Protein AF-A0A1V1P1Y5-F1 (afdb_monomer_lite)

Foldseek 3Di:
DQDDLQDKDKDAAAKDKDANRDQAWDFPCLFQVQCLVFWQWKAFQQRFIFHDAPNDTFGLPGIDHHPGMIMTHTNHIDIGHGDDDDDDDDDDDDPPPPDDDPVHDFHFGSVADKAKWFWQFKFDVNHTAAQQKKKFKDQVPHTQKIFGDNGTRHPVCRSNRIIMGGQGTPVGGTFDFQGFMFMWMARPVVRDIDRDIDTDTDRPPVPHDDDRTHD

Radius of gyration: 18.53 Å; chains: 1; bounding box: 52×39×48 Å

pLDDT: mean 88.59, std 14.36, range [38.53, 98.12]

Sequence (215 aa):
MPVNPDRKIYLAKGYQFTAFLPTHPINAQTAFSDILDNIDYAKDSKSNILRKIGPTWVNNIGDLKPGQGYLLKMKVDDILQYPTNSKLKRNTRNDNIEIPTHFGEVNGNPADPAWTIYLAKATIKEQDLAPGDEIAIFDGEKLVGAFKLNETLTDDGKFDNVLKALSTLNEGDGYEPGGRYTFKCWDASKRIEHSNFEIVLNNPYNDAYTGEVFP

Organism: NCBI:txid890399

Secondary structure (DSSP, 8-state):
-PPPTT--EEE-SEEEEEE---SS-EEHHHHTGGGTTTEEEEE-TT--EEEEETTEEEESS-EEPTT-EEEEEESS-EEE----------PPPP----PPPSS----B-TTS-EEEEEEEEEEETTEEP-TT-EEEEEETTEEEEEEE-SS---STTTTT-EEEEESEETTEE-PPTTPBEEEEEEETTTTEEESS-EEEE--TTS-S---SB--

Structure (mmCIF, N/CA/C/O backbone):
data_AF-A0A1V1P1Y5-F1
#
_entry.id   AF-A0A1V1P1Y5-F1
#
loop_
_atom_site.group_PDB
_atom_site.id
_atom_site.type_symbol
_atom_site.label_atom_id
_atom_site.label_alt_id
_atom_site.label_comp_id
_atom_site.label_asym_id
_atom_site.label_entity_id
_atom_site.label_seq_id
_atom_site.pdbx_PDB_ins_code
_atom_site.Cartn_x
_atom_site.Cartn_y
_atom_site.Cartn_z
_atom_site.occupancy
_atom_site.B_iso_or_equiv
_atom_site.auth_seq_id
_atom_site.auth_comp_id
_atom_site.auth_asym_id
_atom_site.auth_atom_id
_atom_site.pdbx_PDB_model_num
ATOM 1 N N . MET A 1 1 ? 34.041 1.213 -11.149 1.00 41.56 1 MET A N 1
ATOM 2 C CA . MET A 1 1 ? 33.558 2.295 -12.036 1.00 41.56 1 MET A CA 1
ATOM 3 C C . MET A 1 1 ? 32.067 2.456 -11.785 1.00 41.56 1 MET A C 1
ATOM 5 O O . MET A 1 1 ? 31.413 1.421 -11.694 1.00 41.56 1 MET A O 1
ATOM 9 N N . PRO A 1 2 ? 31.531 3.676 -11.615 1.00 53.12 2 PRO A N 1
ATOM 10 C CA . PRO A 1 2 ? 30.086 3.853 -11.566 1.00 53.12 2 PRO A CA 1
ATOM 11 C C . PRO A 1 2 ? 29.474 3.361 -12.884 1.00 53.12 2 PRO A C 1
ATOM 13 O O . PRO A 1 2 ? 30.047 3.567 -13.954 1.00 53.12 2 PRO A O 1
ATOM 16 N N . VAL A 1 3 ? 28.345 2.666 -12.799 1.00 56.12 3 VAL A N 1
ATOM 17 C CA . VAL A 1 3 ? 27.561 2.256 -13.970 1.00 56.12 3 VAL A CA 1
ATOM 18 C C . VAL A 1 3 ? 26.968 3.502 -14.630 1.00 56.12 3 VAL A C 1
ATOM 20 O O . VAL A 1 3 ? 26.471 4.386 -13.939 1.00 56.12 3 VAL A O 1
ATOM 23 N N . ASN A 1 4 ? 27.060 3.595 -15.960 1.00 61.16 4 ASN A N 1
ATOM 24 C CA . ASN A 1 4 ? 26.519 4.728 -16.711 1.00 61.16 4 ASN A CA 1
ATOM 25 C C . ASN A 1 4 ? 24.986 4.810 -16.497 1.00 61.16 4 ASN A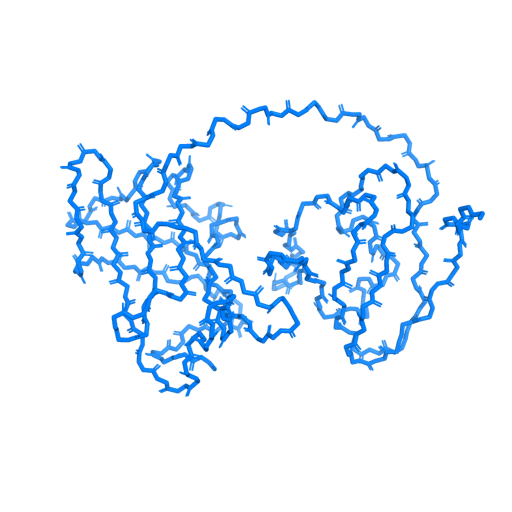 C 1
ATOM 27 O O . ASN A 1 4 ? 24.314 3.818 -16.789 1.00 61.16 4 ASN A O 1
ATOM 31 N N . PRO A 1 5 ? 24.424 5.931 -16.002 1.00 56.53 5 PRO A N 1
ATOM 32 C CA . PRO A 1 5 ? 22.980 6.085 -15.801 1.00 56.53 5 PRO A CA 1
ATOM 33 C C . PRO A 1 5 ? 22.168 6.049 -17.108 1.00 56.53 5 PRO A C 1
ATOM 35 O O . PRO A 1 5 ? 20.985 5.725 -17.060 1.00 56.53 5 PRO A O 1
ATOM 38 N N . ASP A 1 6 ? 22.801 6.268 -18.266 1.00 63.88 6 ASP A N 1
ATOM 39 C CA . ASP A 1 6 ? 22.177 6.167 -19.598 1.00 63.88 6 ASP A CA 1
ATOM 40 C C . ASP A 1 6 ? 22.037 4.710 -20.074 1.00 63.88 6 ASP A C 1
ATOM 42 O O . ASP A 1 6 ? 21.650 4.426 -21.212 1.00 63.88 6 ASP A O 1
ATOM 46 N N . ARG A 1 7 ? 22.420 3.750 -19.227 1.00 78.88 7 ARG A N 1
ATOM 47 C CA . ARG A 1 7 ? 22.358 2.332 -19.548 1.00 78.88 7 ARG A CA 1
ATOM 48 C C . ARG A 1 7 ? 20.903 1.889 -19.641 1.00 78.88 7 ARG A C 1
ATOM 50 O O . ARG A 1 7 ? 20.187 1.866 -18.647 1.00 78.88 7 ARG A O 1
ATOM 57 N N . LYS A 1 8 ? 20.522 1.433 -20.832 1.00 89.06 8 LYS A N 1
ATOM 58 C CA . LYS A 1 8 ? 19.283 0.688 -21.061 1.00 89.06 8 LYS A CA 1
ATOM 59 C C . LYS A 1 8 ? 19.275 -0.590 -20.223 1.00 89.06 8 LYS A C 1
ATOM 61 O O . LYS A 1 8 ? 20.235 -1.368 -20.264 1.00 89.06 8 LYS A O 1
ATOM 66 N N . ILE A 1 9 ? 18.197 -0.799 -19.479 1.00 92.19 9 ILE A N 1
ATOM 67 C CA . ILE A 1 9 ? 17.979 -1.972 -18.635 1.00 92.19 9 ILE A CA 1
ATOM 68 C C . ILE A 1 9 ? 16.862 -2.793 -19.267 1.00 92.19 9 ILE A C 1
ATOM 70 O O . ILE A 1 9 ? 15.740 -2.316 -19.391 1.00 92.19 9 ILE A O 1
ATOM 74 N N . TYR A 1 10 ? 17.168 -4.028 -19.663 1.00 94.88 10 TYR A N 1
ATOM 75 C CA . TYR A 1 10 ? 16.145 -4.962 -20.120 1.00 94.88 10 TYR A CA 1
ATOM 76 C C . TYR A 1 10 ? 15.344 -5.486 -18.926 1.00 94.88 10 TYR A C 1
ATOM 78 O O . TYR A 1 10 ? 15.929 -5.948 -17.938 1.00 94.88 10 TYR A O 1
ATOM 86 N N . LEU A 1 11 ? 14.022 -5.419 -19.033 1.00 96.56 11 LEU A N 1
ATOM 87 C CA . LEU A 1 11 ? 13.080 -5.923 -18.048 1.00 96.56 11 LEU A CA 1
ATOM 88 C C . LEU A 1 11 ? 12.217 -6.994 -18.708 1.00 96.56 11 LEU A C 1
ATOM 90 O O . LEU A 1 11 ? 11.482 -6.711 -19.651 1.00 96.56 11 LEU A O 1
ATOM 94 N N . ALA A 1 12 ? 12.304 -8.225 -18.214 1.00 96.44 12 ALA A N 1
ATOM 95 C CA . ALA A 1 12 ? 11.437 -9.303 -18.675 1.00 96.44 12 ALA A CA 1
ATOM 96 C C . ALA A 1 12 ? 10.054 -9.213 -18.015 1.00 96.44 12 ALA A C 1
ATOM 98 O O . ALA A 1 12 ? 9.921 -8.736 -16.882 1.00 96.44 12 ALA A O 1
ATOM 99 N N . LYS A 1 13 ? 9.026 -9.743 -18.683 1.00 97.62 13 LYS A N 1
ATOM 100 C CA . LYS A 1 13 ? 7.714 -10.002 -18.090 1.00 97.62 13 LYS A CA 1
ATOM 101 C C . LYS A 1 13 ? 7.872 -10.802 -16.798 1.00 97.62 13 LYS A C 1
ATOM 103 O O . LYS A 1 13 ? 8.582 -11.804 -16.749 1.00 97.62 13 LYS A O 1
ATOM 108 N N . GLY A 1 14 ? 7.117 -10.424 -15.771 1.00 96.88 14 GLY A N 1
ATOM 109 C CA . GLY A 1 14 ? 7.201 -11.057 -14.459 1.00 96.88 14 GLY A CA 1
ATOM 110 C C . GLY A 1 14 ? 7.926 -10.185 -13.445 1.00 96.88 14 GLY A C 1
ATOM 111 O O . GLY A 1 14 ? 7.789 -8.968 -13.476 1.00 96.88 14 GLY A O 1
ATOM 112 N N . TYR A 1 15 ? 8.600 -10.822 -12.491 1.00 96.12 15 TYR A N 1
ATOM 113 C CA . TYR A 1 15 ? 9.247 -10.149 -11.369 1.00 96.12 15 TYR A CA 1
ATOM 114 C C . TYR A 1 15 ? 10.740 -9.985 -11.618 1.00 96.12 15 TYR A C 1
ATOM 116 O O . TYR A 1 15 ? 11.422 -10.961 -11.929 1.00 96.12 15 TYR A O 1
ATOM 124 N N . GLN A 1 16 ? 11.254 -8.775 -11.423 1.00 95.38 16 GLN A N 1
ATOM 125 C CA . GLN A 1 16 ? 12.685 -8.505 -11.497 1.00 95.38 16 GLN A CA 1
ATOM 126 C C . GLN A 1 16 ? 13.070 -7.379 -10.538 1.00 95.38 16 GLN A C 1
ATOM 128 O O . GLN A 1 16 ? 12.382 -6.364 -10.449 1.00 95.38 16 GLN A O 1
ATOM 133 N N . PHE A 1 17 ? 14.199 -7.533 -9.846 1.00 94.75 17 PHE A N 1
ATOM 134 C CA . PHE A 1 17 ? 14.823 -6.418 -9.139 1.00 94.75 17 PHE A CA 1
ATOM 135 C C . PHE A 1 17 ? 15.666 -5.584 -10.103 1.00 94.75 17 PHE A C 1
ATOM 137 O O . PHE A 1 17 ? 16.470 -6.123 -10.865 1.00 94.75 17 PHE A O 1
ATOM 144 N N . THR A 1 18 ? 15.523 -4.262 -10.033 1.00 93.88 18 THR A N 1
ATOM 145 C CA . THR A 1 18 ? 16.402 -3.314 -10.726 1.00 93.88 18 THR A CA 1
ATOM 146 C C . THR A 1 18 ? 17.061 -2.365 -9.734 1.00 93.88 18 THR A C 1
ATOM 148 O O . THR A 1 18 ? 16.443 -1.944 -8.754 1.00 93.88 18 THR A O 1
ATOM 151 N N . ALA A 1 19 ? 18.321 -2.016 -9.984 1.00 92.81 19 ALA A N 1
ATOM 152 C CA . ALA A 1 19 ? 19.018 -0.986 -9.225 1.00 92.81 19 ALA A CA 1
ATOM 153 C C . ALA A 1 19 ? 18.667 0.400 -9.778 1.00 92.81 19 ALA A C 1
ATOM 155 O O . ALA A 1 19 ? 18.652 0.598 -10.995 1.00 92.81 19 ALA A O 1
ATOM 156 N N . PHE A 1 20 ? 18.456 1.376 -8.897 1.00 93.69 20 PHE A N 1
ATOM 157 C CA . PHE A 1 20 ? 18.339 2.768 -9.312 1.00 93.69 20 PHE A CA 1
ATOM 158 C C . PHE A 1 20 ? 19.731 3.340 -9.604 1.00 93.69 20 PHE A C 1
ATOM 160 O O . PHE A 1 20 ? 20.552 3.525 -8.703 1.00 93.69 20 PHE A O 1
ATOM 167 N N . LEU A 1 21 ? 20.003 3.557 -10.892 1.00 90.94 21 LEU A N 1
ATOM 168 C CA . LEU A 1 21 ? 21.306 4.000 -11.398 1.00 90.94 21 LEU A CA 1
ATOM 169 C C . LEU A 1 21 ? 21.603 5.500 -11.200 1.00 90.94 21 LEU A C 1
ATOM 171 O O . LEU A 1 21 ? 22.778 5.833 -11.021 1.00 90.94 21 LEU A O 1
ATOM 175 N N . PRO A 1 22 ? 20.615 6.420 -11.249 1.00 89.19 22 PRO A N 1
ATOM 176 C CA . PRO A 1 22 ? 20.881 7.838 -11.044 1.00 89.19 22 PRO A CA 1
ATOM 177 C C . PRO A 1 22 ? 21.484 8.155 -9.669 1.00 89.19 22 PRO A C 1
ATOM 179 O O . PRO A 1 22 ? 21.218 7.505 -8.659 1.00 89.19 22 PRO A O 1
ATOM 182 N N . THR A 1 23 ? 22.299 9.210 -9.628 1.00 88.12 23 THR A N 1
ATOM 183 C CA . THR A 1 23 ? 23.044 9.643 -8.432 1.00 88.12 23 THR A CA 1
ATOM 184 C C . THR A 1 23 ? 22.297 10.652 -7.564 1.00 88.12 23 THR A C 1
ATOM 186 O O . THR A 1 23 ? 22.810 11.071 -6.528 1.00 88.12 23 THR A O 1
ATOM 189 N N . HIS A 1 24 ? 21.081 11.029 -7.957 1.00 86.94 24 HIS A N 1
ATOM 190 C CA . HIS A 1 24 ? 20.205 11.929 -7.211 1.00 86.94 24 HIS A CA 1
ATOM 191 C C . HIS A 1 24 ? 18.796 11.333 -7.139 1.00 86.94 24 HIS A C 1
ATOM 193 O O . HIS A 1 24 ? 18.425 10.604 -8.060 1.00 86.94 24 HIS A O 1
ATOM 199 N N . PRO A 1 25 ? 18.012 11.626 -6.084 1.00 91.62 25 PRO A N 1
ATOM 200 C CA . PRO A 1 25 ? 16.651 11.124 -5.988 1.00 91.62 25 PRO A CA 1
ATOM 201 C C . PRO A 1 25 ? 15.752 11.614 -7.128 1.00 91.62 25 PRO A C 1
ATOM 203 O O . PRO A 1 25 ? 15.858 12.768 -7.546 1.00 91.62 25 PRO A O 1
ATOM 206 N N . ILE A 1 26 ? 14.871 10.741 -7.618 1.00 92.31 26 ILE A N 1
ATOM 207 C CA . ILE A 1 26 ? 13.878 11.058 -8.656 1.00 92.31 26 ILE A CA 1
ATOM 208 C C . ILE A 1 26 ? 12.546 10.434 -8.252 1.00 92.31 26 ILE A C 1
ATOM 210 O O . ILE A 1 26 ? 12.515 9.263 -7.881 1.00 92.31 26 ILE A O 1
ATOM 214 N N . ASN A 1 27 ? 11.448 11.184 -8.375 1.00 95.81 27 ASN A N 1
ATOM 215 C CA . ASN A 1 27 ? 10.098 10.667 -8.153 1.00 95.81 27 ASN A CA 1
ATOM 216 C C . ASN A 1 27 ? 9.878 9.350 -8.916 1.00 95.81 27 ASN A C 1
ATOM 218 O O . ASN A 1 27 ? 10.161 9.286 -10.112 1.00 95.81 27 ASN A O 1
ATOM 222 N N . ALA A 1 28 ? 9.373 8.312 -8.247 1.00 96.94 28 ALA A N 1
ATOM 223 C CA . ALA A 1 28 ? 9.254 6.970 -8.817 1.00 96.94 28 ALA A CA 1
ATOM 224 C C . ALA A 1 28 ? 8.472 6.928 -10.135 1.00 96.94 28 ALA A C 1
ATOM 226 O O . ALA A 1 28 ? 8.913 6.274 -11.078 1.00 96.94 28 ALA A O 1
ATOM 227 N N . GLN A 1 29 ? 7.364 7.665 -10.239 1.00 95.88 29 GLN A N 1
ATOM 228 C CA . GLN A 1 29 ? 6.581 7.714 -11.475 1.00 95.88 29 GLN A CA 1
ATOM 229 C C . GLN A 1 29 ? 7.377 8.345 -12.624 1.00 95.88 29 GLN A C 1
ATOM 231 O O . GLN A 1 29 ? 7.338 7.850 -13.746 1.00 95.88 29 GLN A O 1
ATOM 236 N N . THR A 1 30 ? 8.140 9.402 -12.339 1.00 95.25 30 THR A N 1
ATOM 237 C CA . THR A 1 30 ? 9.030 10.038 -13.320 1.00 95.25 30 THR A CA 1
ATOM 238 C C . THR A 1 30 ? 10.194 9.128 -13.700 1.00 95.25 30 THR A C 1
ATOM 240 O O . THR A 1 30 ? 10.566 9.058 -14.863 1.00 95.25 30 THR A O 1
ATOM 243 N N . ALA A 1 31 ? 10.784 8.426 -12.734 1.00 95.25 31 ALA A N 1
ATOM 244 C CA . ALA A 1 31 ? 11.919 7.545 -12.976 1.00 95.25 31 ALA A CA 1
ATOM 245 C C . ALA A 1 31 ? 11.550 6.329 -13.839 1.00 95.25 31 ALA A C 1
ATOM 247 O O . ALA A 1 31 ? 12.399 5.837 -14.576 1.00 95.25 31 ALA A O 1
ATOM 248 N N . PHE A 1 32 ? 10.303 5.860 -13.751 1.00 96.69 32 PHE A N 1
ATOM 249 C CA . PHE A 1 32 ? 9.780 4.739 -14.532 1.00 96.69 32 PHE A CA 1
ATOM 250 C C . PHE A 1 32 ? 8.902 5.175 -15.716 1.00 96.69 32 PHE A C 1
ATOM 252 O O . PHE A 1 32 ? 8.158 4.348 -16.238 1.00 96.69 32 PHE A O 1
ATOM 259 N N . SER A 1 33 ? 8.987 6.440 -16.154 1.00 94.94 33 SER A N 1
ATOM 260 C CA . SER A 1 33 ? 8.123 7.015 -17.201 1.00 94.94 33 SER A CA 1
ATOM 261 C C . SER A 1 33 ? 8.036 6.161 -18.463 1.00 94.94 33 SER A C 1
ATOM 263 O O . SER A 1 33 ? 6.949 5.980 -19.005 1.00 94.94 33 SER A O 1
ATOM 265 N N . ASP A 1 34 ? 9.171 5.609 -18.891 1.00 94.06 34 ASP A N 1
ATOM 266 C CA . ASP A 1 34 ? 9.307 4.893 -20.162 1.00 94.06 34 ASP A CA 1
ATOM 267 C C . ASP A 1 34 ? 8.594 3.537 -20.162 1.00 94.06 34 ASP A C 1
ATOM 269 O O . ASP A 1 34 ? 8.271 3.019 -21.224 1.00 94.06 34 ASP A O 1
ATOM 273 N N . ILE A 1 35 ? 8.312 2.984 -18.979 1.00 96.69 35 ILE A N 1
ATOM 274 C CA . ILE A 1 35 ? 7.720 1.652 -18.818 1.00 96.69 35 ILE A CA 1
ATOM 275 C C . ILE A 1 35 ? 6.323 1.689 -18.188 1.00 96.69 35 ILE A C 1
ATOM 277 O O . ILE A 1 35 ? 5.767 0.628 -17.910 1.00 96.69 35 ILE A O 1
ATOM 281 N N . LEU A 1 36 ? 5.732 2.867 -17.934 1.00 96.56 36 LEU A N 1
ATOM 282 C CA . LEU A 1 36 ? 4.443 2.968 -17.226 1.00 96.56 36 LEU A CA 1
ATOM 283 C C . LEU A 1 36 ? 3.317 2.196 -17.934 1.00 96.56 36 LEU A C 1
ATOM 285 O O . LEU A 1 36 ? 2.466 1.599 -17.277 1.00 96.56 36 LEU A O 1
ATOM 289 N N . ASP A 1 37 ? 3.326 2.131 -19.264 1.00 96.19 37 ASP A N 1
ATOM 290 C CA . ASP A 1 37 ? 2.312 1.373 -20.005 1.00 96.19 37 ASP A CA 1
ATOM 291 C C . ASP A 1 37 ? 2.464 -0.148 -19.831 1.00 96.19 37 ASP A C 1
ATOM 293 O O . ASP A 1 37 ? 1.473 -0.884 -19.895 1.00 96.19 37 ASP A O 1
ATOM 297 N N . ASN A 1 38 ? 3.671 -0.623 -19.510 1.00 97.44 38 ASN A N 1
ATOM 298 C CA . ASN A 1 38 ? 4.039 -2.040 -19.481 1.00 97.44 38 ASN A CA 1
ATOM 299 C C . ASN A 1 38 ? 4.337 -2.584 -18.077 1.00 97.44 38 ASN A C 1
ATOM 301 O O . ASN A 1 38 ? 4.353 -3.802 -17.886 1.00 97.44 38 ASN A O 1
ATOM 305 N N . ILE A 1 39 ? 4.484 -1.720 -17.077 1.00 97.56 39 ILE A N 1
ATOM 306 C CA . ILE A 1 39 ? 4.594 -2.102 -15.671 1.00 97.56 39 ILE A CA 1
ATOM 307 C C . ILE A 1 39 ? 3.204 -2.313 -15.053 1.00 97.56 39 ILE A C 1
ATOM 309 O O . ILE A 1 39 ? 2.224 -1.651 -15.404 1.00 97.56 39 ILE A O 1
ATOM 313 N N . ASP A 1 40 ? 3.108 -3.294 -14.165 1.00 96.62 40 ASP A N 1
ATOM 314 C CA . ASP A 1 40 ? 1.966 -3.494 -13.273 1.00 96.62 40 ASP A CA 1
ATOM 315 C C . ASP A 1 40 ? 2.171 -2.641 -12.013 1.00 96.62 40 ASP A C 1
ATOM 317 O O . ASP A 1 40 ? 1.425 -1.701 -11.740 1.00 96.62 40 ASP A O 1
ATOM 321 N N . TYR A 1 41 ? 3.286 -2.881 -11.315 1.00 97.25 41 TYR A N 1
ATOM 322 C CA . TYR A 1 41 ? 3.721 -2.055 -10.198 1.00 97.25 41 TYR A CA 1
ATOM 323 C C . TYR A 1 41 ? 5.236 -2.093 -9.966 1.00 97.25 41 TYR A C 1
ATOM 325 O O . TYR A 1 41 ? 5.925 -3.045 -10.348 1.00 97.25 41 TYR A O 1
ATOM 333 N N . ALA A 1 42 ? 5.740 -1.071 -9.274 1.00 97.81 42 ALA A N 1
ATOM 334 C CA . ALA A 1 42 ? 7.056 -1.067 -8.639 1.00 97.81 42 ALA A CA 1
ATOM 335 C C . ALA A 1 42 ? 6.894 -1.093 -7.115 1.00 97.81 42 ALA A C 1
ATOM 337 O O . ALA A 1 42 ? 5.931 -0.527 -6.598 1.00 97.81 42 ALA A O 1
ATOM 338 N N . LYS A 1 43 ? 7.822 -1.723 -6.393 1.00 97.12 43 LYS A N 1
ATOM 339 C CA . LYS A 1 43 ? 7.802 -1.823 -4.929 1.00 97.12 43 LYS A CA 1
ATOM 340 C C . LYS A 1 43 ? 9.184 -1.556 -4.332 1.00 97.12 43 LYS A C 1
ATOM 342 O O . LYS A 1 43 ? 10.189 -2.046 -4.854 1.00 97.12 43 LYS A O 1
ATOM 347 N N . ASP A 1 44 ? 9.236 -0.765 -3.264 1.00 95.88 44 ASP A N 1
ATOM 348 C CA . ASP A 1 44 ? 10.472 -0.475 -2.527 1.00 95.88 44 ASP A CA 1
ATOM 349 C C . ASP A 1 44 ? 10.750 -1.505 -1.416 1.00 95.88 44 ASP A C 1
ATOM 351 O O . ASP A 1 44 ? 9.987 -2.448 -1.194 1.00 95.88 44 ASP A O 1
ATOM 355 N N . SER A 1 45 ? 11.853 -1.320 -0.687 1.00 92.00 45 SER A N 1
ATOM 356 C CA . SER A 1 45 ? 12.247 -2.224 0.399 1.00 92.00 45 SER A CA 1
ATOM 357 C C . SER A 1 45 ? 11.345 -2.166 1.637 1.00 92.00 45 SER A C 1
ATOM 359 O O . SER A 1 45 ? 11.496 -2.992 2.530 1.00 92.00 45 SER A O 1
ATOM 361 N N . LYS A 1 46 ? 10.439 -1.188 1.719 1.00 90.00 46 LYS A N 1
ATOM 362 C CA . LYS A 1 46 ? 9.447 -1.026 2.789 1.00 90.00 46 LYS A CA 1
ATOM 363 C C . LYS A 1 46 ? 8.055 -1.476 2.332 1.00 90.00 46 LYS A C 1
ATOM 365 O O . LYS A 1 46 ? 7.064 -1.165 2.993 1.00 90.00 46 LYS A O 1
ATOM 370 N N . SER A 1 47 ? 7.949 -2.161 1.195 1.00 91.19 47 SER A N 1
ATOM 371 C CA . SER A 1 47 ? 6.685 -2.556 0.567 1.00 91.19 47 SER A CA 1
ATOM 372 C C . SER A 1 47 ? 5.768 -1.389 0.172 1.00 91.19 47 SER A C 1
ATOM 374 O O . SER A 1 47 ? 4.568 -1.590 -0.004 1.00 91.19 47 SER A O 1
ATOM 376 N N . ASN A 1 48 ? 6.295 -0.171 0.017 1.00 93.12 48 ASN A N 1
ATOM 377 C CA . ASN A 1 48 ? 5.558 0.909 -0.637 1.00 93.12 48 ASN A CA 1
ATOM 378 C C . ASN A 1 48 ? 5.488 0.649 -2.139 1.00 93.12 48 ASN A C 1
ATOM 380 O O . ASN A 1 48 ? 6.449 0.143 -2.719 1.00 93.12 48 ASN A O 1
ATOM 384 N N . ILE A 1 49 ? 4.374 1.019 -2.770 1.00 94.88 49 ILE A N 1
ATOM 385 C CA . ILE A 1 49 ? 4.088 0.662 -4.159 1.00 94.88 49 ILE A CA 1
ATOM 386 C C . ILE A 1 49 ? 3.863 1.914 -5.018 1.00 94.88 49 ILE A C 1
ATOM 388 O O . ILE A 1 49 ? 3.199 2.860 -4.598 1.00 94.88 49 ILE A O 1
ATOM 392 N N . LEU A 1 50 ? 4.405 1.896 -6.237 1.00 96.75 50 LEU A N 1
ATOM 393 C CA . LEU A 1 50 ? 3.930 2.703 -7.361 1.00 96.75 50 LEU A CA 1
ATOM 394 C C . LEU A 1 50 ? 3.051 1.807 -8.236 1.00 96.75 50 LEU A C 1
ATOM 396 O O . LEU A 1 50 ? 3.549 0.817 -8.773 1.00 96.75 50 LEU A O 1
ATOM 400 N N . ARG A 1 51 ? 1.775 2.156 -8.402 1.00 95.00 51 ARG A N 1
ATOM 401 C CA . ARG A 1 51 ? 0.833 1.418 -9.261 1.00 95.00 51 ARG A CA 1
ATOM 402 C C . ARG A 1 51 ? -0.235 2.328 -9.846 1.00 95.00 51 ARG A C 1
ATOM 404 O O . ARG A 1 51 ? -0.446 3.438 -9.359 1.00 95.00 51 ARG A O 1
ATOM 411 N N . LYS A 1 52 ? -0.939 1.835 -10.860 1.00 93.00 52 LYS A N 1
ATOM 412 C CA . LYS A 1 52 ? -2.120 2.500 -11.410 1.00 93.00 52 LYS A CA 1
ATOM 413 C C . LYS A 1 52 ? -3.379 1.995 -10.700 1.00 93.00 52 LYS A C 1
ATOM 415 O O . LYS A 1 52 ? -3.557 0.788 -10.587 1.00 93.00 52 LYS A O 1
ATOM 420 N N . ILE A 1 53 ? -4.217 2.912 -10.222 1.00 88.94 53 ILE A N 1
ATOM 421 C CA . ILE A 1 53 ? -5.520 2.638 -9.601 1.00 88.94 53 ILE A CA 1
ATOM 422 C C . ILE A 1 53 ? -6.574 3.414 -10.385 1.00 88.94 53 ILE A C 1
ATOM 424 O O . ILE A 1 53 ? -6.524 4.648 -10.464 1.00 88.94 53 ILE A O 1
ATOM 428 N N . GLY A 1 54 ? -7.490 2.699 -11.033 1.00 88.38 54 GLY A N 1
ATOM 429 C CA . GLY A 1 54 ? -8.338 3.281 -12.073 1.00 88.38 54 GLY A CA 1
ATOM 430 C C . GLY A 1 54 ? -7.510 4.066 -13.118 1.00 88.38 54 GLY A C 1
ATOM 431 O O . GLY A 1 54 ? -6.585 3.513 -13.722 1.00 88.38 54 GLY A O 1
ATOM 432 N N . PRO A 1 55 ? -7.802 5.359 -13.369 1.00 88.31 55 PRO A N 1
ATOM 433 C CA . PRO A 1 55 ? -7.039 6.173 -14.317 1.00 88.31 55 PRO A CA 1
ATOM 434 C C . PRO A 1 55 ? -5.746 6.773 -13.734 1.00 88.31 55 PRO A C 1
ATOM 436 O O . PRO A 1 55 ? -4.940 7.312 -14.496 1.00 88.31 55 PRO A O 1
ATOM 439 N N . THR A 1 56 ? -5.533 6.694 -12.418 1.00 90.00 56 THR A N 1
ATOM 440 C CA . THR A 1 56 ? -4.541 7.501 -11.694 1.00 90.00 56 THR A CA 1
ATOM 441 C C . THR A 1 56 ? -3.326 6.675 -11.287 1.00 90.00 56 THR A C 1
ATOM 443 O O . THR A 1 56 ? -3.458 5.567 -10.779 1.00 90.00 56 THR A O 1
ATOM 446 N N . TRP A 1 57 ? -2.124 7.224 -11.469 1.00 93.69 57 TRP A N 1
ATOM 447 C CA . TRP A 1 57 ? -0.916 6.670 -10.856 1.00 93.69 57 TRP A CA 1
ATOM 448 C C . TRP A 1 57 ? -0.817 7.108 -9.400 1.00 93.69 57 TRP A C 1
ATOM 450 O O . TRP A 1 57 ? -0.868 8.299 -9.103 1.00 93.69 57 TRP A O 1
ATOM 460 N N . VAL A 1 58 ? -0.657 6.140 -8.506 1.00 92.62 58 VAL A N 1
ATOM 461 C CA . VAL A 1 58 ? -0.459 6.357 -7.074 1.00 92.62 58 VAL A CA 1
ATOM 462 C C . VAL A 1 58 ? 0.971 5.977 -6.734 1.00 92.62 58 VAL A C 1
ATOM 464 O O . VAL A 1 58 ? 1.387 4.841 -6.969 1.00 92.62 58 VAL A O 1
ATOM 467 N N . ASN A 1 59 ? 1.725 6.938 -6.203 1.00 94.25 59 ASN A N 1
ATOM 468 C CA . ASN A 1 59 ? 3.129 6.776 -5.848 1.00 94.25 59 ASN A CA 1
ATOM 469 C C . ASN A 1 59 ? 3.318 6.841 -4.327 1.00 94.25 59 ASN A C 1
ATOM 471 O O . ASN A 1 59 ? 3.631 7.900 -3.787 1.00 94.25 59 ASN A O 1
ATOM 475 N N . ASN A 1 60 ? 3.205 5.699 -3.645 1.00 93.00 60 ASN A N 1
ATOM 476 C CA . ASN A 1 60 ? 3.494 5.624 -2.210 1.00 93.00 60 ASN A CA 1
ATOM 477 C C . ASN A 1 60 ? 4.994 5.409 -1.911 1.00 93.00 60 ASN A C 1
ATOM 479 O O . ASN A 1 60 ? 5.389 5.425 -0.749 1.00 93.00 60 ASN A O 1
ATOM 483 N N . ILE A 1 61 ? 5.838 5.206 -2.934 1.00 95.44 61 ILE A N 1
ATOM 484 C CA . ILE A 1 61 ? 7.305 5.111 -2.785 1.00 95.44 61 ILE A CA 1
ATOM 485 C C . ILE A 1 61 ? 7.915 6.503 -2.552 1.00 95.44 61 ILE A C 1
ATOM 487 O O . ILE A 1 61 ? 8.876 6.655 -1.797 1.00 95.44 61 ILE A O 1
ATOM 491 N N . GLY A 1 62 ? 7.364 7.527 -3.207 1.00 94.81 62 GLY A N 1
ATOM 492 C CA . GLY A 1 62 ? 7.946 8.864 -3.257 1.00 94.81 62 GLY A CA 1
ATOM 493 C C . GLY A 1 62 ? 9.103 8.921 -4.253 1.00 94.81 62 GLY A C 1
ATOM 494 O O . GLY A 1 62 ? 8.923 8.622 -5.438 1.00 94.81 62 GLY A O 1
ATOM 495 N N . ASP A 1 63 ? 10.285 9.316 -3.785 1.00 96.06 63 ASP A N 1
ATOM 496 C CA . ASP A 1 63 ? 11.492 9.392 -4.610 1.00 96.06 63 ASP A CA 1
ATOM 497 C C . ASP A 1 63 ? 12.306 8.099 -4.532 1.00 96.06 63 ASP A C 1
ATOM 499 O O . ASP A 1 63 ? 12.654 7.637 -3.441 1.00 96.06 63 ASP A O 1
ATOM 503 N N . LEU A 1 64 ? 12.705 7.568 -5.692 1.00 95.44 64 LEU A N 1
ATOM 504 C CA . LEU A 1 64 ? 13.735 6.540 -5.757 1.00 95.44 64 LEU A CA 1
ATOM 505 C C . LEU A 1 64 ? 15.068 7.144 -5.320 1.00 95.44 64 LEU A C 1
ATOM 507 O O . LEU A 1 64 ? 15.457 8.200 -5.817 1.00 95.44 64 LEU A O 1
ATOM 511 N N . LYS A 1 65 ? 15.783 6.485 -4.406 1.00 94.69 65 LYS A N 1
ATOM 512 C CA . LYS A 1 65 ? 17.056 6.975 -3.861 1.00 94.69 65 LYS A CA 1
ATOM 513 C C . LYS A 1 65 ? 18.268 6.241 -4.452 1.00 94.69 65 LYS A C 1
ATOM 515 O O . LYS A 1 65 ? 18.203 5.024 -4.647 1.00 94.69 65 LYS A O 1
ATOM 520 N N . PRO A 1 66 ? 19.396 6.947 -4.679 1.00 91.94 66 PRO A N 1
ATOM 521 C CA . PRO A 1 66 ? 20.660 6.338 -5.096 1.00 91.94 66 PRO A CA 1
ATOM 522 C C . PRO A 1 66 ? 21.084 5.181 -4.188 1.00 91.94 66 PRO A C 1
ATOM 524 O O . PRO A 1 66 ? 20.981 5.276 -2.965 1.00 91.94 66 PRO A O 1
ATOM 527 N N . GLY A 1 67 ? 21.579 4.099 -4.792 1.00 89.75 67 GLY A N 1
ATOM 528 C CA . GLY A 1 67 ? 22.047 2.910 -4.070 1.00 89.75 67 GLY A CA 1
ATOM 529 C C . GLY A 1 67 ? 20.944 1.952 -3.606 1.00 89.75 67 GLY A C 1
ATOM 530 O O . GLY A 1 67 ? 21.264 0.923 -3.019 1.00 89.75 67 GLY A O 1
ATOM 531 N N . GLN A 1 68 ? 19.669 2.249 -3.875 1.00 94.56 68 GLN A N 1
ATOM 532 C CA . GLN A 1 68 ? 18.550 1.346 -3.590 1.00 94.56 68 GLN A CA 1
ATOM 533 C C . GLN A 1 68 ? 18.146 0.524 -4.822 1.00 94.56 68 GLN A C 1
ATOM 535 O O . GLN A 1 68 ? 18.341 0.940 -5.968 1.00 94.56 68 GLN A O 1
ATOM 540 N N . GLY A 1 69 ? 17.567 -0.651 -4.569 1.00 94.12 69 GLY A N 1
ATOM 541 C CA . GLY A 1 69 ? 16.921 -1.491 -5.575 1.00 94.12 69 GLY A CA 1
ATOM 542 C C . GLY A 1 69 ? 15.405 -1.522 -5.388 1.00 94.12 69 GLY A C 1
ATOM 543 O O . GLY A 1 69 ? 14.913 -1.320 -4.279 1.00 94.12 69 GLY A O 1
ATOM 544 N N . TYR A 1 70 ? 14.684 -1.787 -6.474 1.00 97.00 70 TYR A N 1
ATOM 545 C CA . TYR A 1 70 ? 13.221 -1.825 -6.513 1.00 97.00 70 TYR A CA 1
ATOM 546 C C . TYR A 1 70 ? 12.760 -3.091 -7.221 1.00 97.00 70 TYR A C 1
ATOM 548 O O . TYR A 1 70 ? 13.333 -3.478 -8.245 1.00 97.00 70 TYR A O 1
ATOM 556 N N . LEU A 1 71 ? 11.732 -3.734 -6.674 1.00 97.56 71 LEU A N 1
ATOM 557 C CA . LEU A 1 71 ? 11.066 -4.858 -7.315 1.00 97.56 71 LEU A CA 1
ATOM 558 C C . LEU A 1 71 ? 10.089 -4.315 -8.353 1.00 97.56 71 LEU A C 1
ATOM 560 O O . LEU A 1 71 ? 9.203 -3.537 -8.007 1.00 97.56 71 LEU A O 1
ATOM 564 N N . LEU A 1 72 ? 10.217 -4.743 -9.602 1.00 97.88 72 LEU A N 1
ATOM 565 C CA . LEU A 1 72 ? 9.265 -4.436 -10.662 1.00 97.88 72 LEU A CA 1
ATOM 566 C C . LEU A 1 72 ? 8.469 -5.688 -11.014 1.00 97.88 72 LEU A C 1
ATOM 568 O O . LEU A 1 72 ? 9.034 -6.778 -11.141 1.00 97.88 72 LEU A O 1
ATOM 572 N N . LYS A 1 73 ? 7.162 -5.513 -11.207 1.00 97.50 73 LYS A N 1
ATOM 573 C CA . LYS A 1 73 ? 6.284 -6.494 -11.838 1.00 97.50 73 LYS A CA 1
ATOM 574 C C . LYS A 1 73 ? 5.910 -5.984 -13.225 1.00 97.50 73 LYS A C 1
ATOM 576 O O . LYS A 1 73 ? 5.127 -5.050 -13.352 1.00 97.50 73 LYS A O 1
ATOM 581 N N . MET A 1 74 ? 6.473 -6.590 -14.263 1.00 98.06 74 MET A N 1
ATOM 582 C CA . MET A 1 74 ? 6.209 -6.239 -15.659 1.00 98.06 74 MET A CA 1
ATOM 583 C C . MET A 1 74 ? 5.086 -7.099 -16.247 1.00 98.06 74 MET A C 1
ATOM 585 O O . MET A 1 74 ? 5.039 -8.315 -16.020 1.00 98.06 74 MET A O 1
ATOM 589 N N . LYS A 1 75 ? 4.205 -6.481 -17.040 1.00 97.69 75 LYS A N 1
ATOM 590 C CA . LYS A 1 75 ? 3.128 -7.156 -17.791 1.00 97.69 75 LYS A CA 1
ATOM 591 C C . LYS A 1 75 ? 3.651 -7.786 -19.083 1.00 97.69 75 LYS A C 1
ATOM 593 O O . LYS A 1 75 ? 3.178 -8.854 -19.479 1.00 97.69 75 LYS A O 1
ATOM 598 N N . VAL A 1 76 ? 4.633 -7.136 -19.704 1.00 97.50 76 VAL A N 1
ATOM 599 C CA . VAL A 1 76 ? 5.336 -7.545 -20.928 1.00 97.50 76 VAL A CA 1
ATOM 600 C C . VAL A 1 76 ? 6.807 -7.137 -20.834 1.00 97.50 76 VAL A C 1
ATOM 602 O O . VAL A 1 76 ? 7.164 -6.332 -19.976 1.00 97.50 76 VAL A O 1
ATOM 605 N N . ASP A 1 77 ? 7.645 -7.700 -21.698 1.00 97.75 77 ASP A N 1
ATOM 606 C CA . ASP A 1 77 ? 9.054 -7.325 -21.802 1.00 97.75 77 ASP A CA 1
ATOM 607 C C . ASP A 1 77 ? 9.183 -5.870 -22.277 1.00 97.75 77 ASP A C 1
ATOM 609 O O . ASP A 1 77 ? 8.465 -5.449 -23.185 1.00 97.75 77 ASP A O 1
ATOM 613 N N . ASP A 1 78 ? 10.096 -5.109 -21.672 1.00 97.94 78 ASP A N 1
ATOM 614 C CA . ASP A 1 78 ? 10.343 -3.709 -22.024 1.00 97.94 78 ASP A CA 1
ATOM 615 C C . ASP A 1 78 ? 11.772 -3.274 -21.659 1.00 97.94 78 ASP A C 1
ATOM 617 O O . ASP A 1 78 ? 12.541 -4.011 -21.032 1.00 97.94 78 ASP A O 1
ATOM 621 N N . ILE A 1 79 ? 12.151 -2.062 -22.054 1.00 94.81 79 ILE A N 1
ATOM 622 C CA . ILE A 1 79 ? 13.453 -1.470 -21.768 1.00 94.81 79 ILE A CA 1
ATOM 623 C C . ILE A 1 79 ? 13.258 -0.212 -20.931 1.00 94.81 79 ILE A C 1
ATOM 625 O O . ILE A 1 79 ? 12.731 0.790 -21.401 1.00 94.81 79 ILE A O 1
ATOM 629 N N . LEU A 1 80 ? 13.781 -0.235 -19.708 1.00 94.62 80 LEU A N 1
ATOM 630 C CA . LEU A 1 80 ? 13.851 0.950 -18.867 1.00 94.62 80 LEU A CA 1
ATOM 631 C C . LEU A 1 80 ? 15.093 1.771 -19.210 1.00 94.62 80 LEU A C 1
ATOM 633 O O . LEU A 1 80 ? 16.223 1.267 -19.193 1.00 94.62 80 LEU A O 1
ATOM 637 N N . GLN A 1 81 ? 14.881 3.059 -19.445 1.00 92.19 81 GLN A N 1
ATOM 638 C CA . GLN A 1 81 ? 15.921 4.071 -19.458 1.00 92.19 81 GLN A CA 1
ATOM 639 C C . GLN A 1 81 ? 15.547 5.159 -18.448 1.00 92.19 81 GLN A C 1
ATOM 641 O O . GLN A 1 81 ? 14.455 5.714 -18.489 1.00 92.19 81 GLN A O 1
ATOM 646 N N . TYR A 1 82 ? 16.443 5.445 -17.501 1.00 90.50 82 TYR A N 1
ATOM 647 C CA . TYR A 1 82 ? 16.198 6.518 -16.542 1.00 90.50 82 TYR A CA 1
ATOM 648 C C . TYR A 1 82 ? 16.343 7.888 -17.224 1.00 90.50 82 TYR A C 1
ATOM 650 O O . TYR A 1 82 ? 17.212 8.054 -18.086 1.00 90.50 82 TYR A O 1
ATOM 658 N N . PRO A 1 83 ? 15.542 8.893 -16.825 1.00 86.06 83 PRO A N 1
ATOM 659 C CA . PRO A 1 83 ? 15.620 10.221 -17.413 1.00 86.06 83 PRO A CA 1
ATOM 660 C C . PRO A 1 83 ? 16.982 10.869 -17.132 1.00 86.06 83 PRO A C 1
ATOM 662 O O . PRO A 1 83 ? 17.460 10.914 -15.996 1.00 86.06 83 PRO A O 1
ATOM 665 N N . THR A 1 84 ? 17.600 11.416 -18.176 1.00 69.62 84 THR A N 1
ATOM 666 C CA . THR A 1 84 ? 18.912 12.062 -18.113 1.00 69.62 84 THR A CA 1
ATOM 667 C C . THR A 1 84 ? 18.736 13.559 -17.842 1.00 69.62 84 THR A C 1
ATOM 669 O O . THR A 1 84 ? 18.443 14.346 -18.730 1.00 69.62 84 THR A O 1
ATOM 672 N N . ASN A 1 85 ? 18.853 13.962 -16.572 1.00 55.69 85 ASN A N 1
ATOM 673 C CA . ASN A 1 85 ? 18.901 15.353 -16.087 1.00 55.69 85 ASN A CA 1
ATOM 674 C C . ASN A 1 85 ? 18.025 16.390 -16.832 1.00 55.69 85 ASN A C 1
ATOM 676 O O . ASN A 1 85 ? 18.516 17.187 -17.632 1.00 55.69 85 ASN A O 1
ATOM 680 N N . SER A 1 86 ? 16.759 16.512 -16.431 1.00 42.22 86 SER A N 1
ATOM 681 C CA . SER A 1 86 ? 16.040 17.792 -16.492 1.00 42.22 86 SER A CA 1
ATOM 682 C C . SER A 1 86 ? 16.061 18.413 -15.093 1.00 42.22 86 SER A C 1
ATOM 684 O O . SER A 1 86 ? 15.893 17.710 -14.103 1.00 42.22 86 SER A O 1
ATOM 686 N N . LYS A 1 87 ? 16.346 19.715 -14.994 1.00 42.41 87 LYS A N 1
ATOM 687 C CA . LYS A 1 87 ? 16.558 20.479 -13.750 1.00 42.41 87 LYS A CA 1
ATOM 688 C C . LYS A 1 87 ? 15.454 20.225 -12.709 1.00 42.41 87 LYS A C 1
ATOM 690 O O . LYS A 1 87 ? 14.403 20.858 -12.768 1.00 42.41 87 LYS A O 1
ATOM 695 N N . LEU A 1 88 ? 15.712 19.381 -11.712 1.00 47.28 88 LEU A N 1
ATOM 696 C CA . LEU A 1 88 ? 14.821 19.212 -10.564 1.00 47.28 88 LEU A CA 1
ATOM 697 C C . LEU A 1 88 ? 15.358 19.998 -9.366 1.00 47.28 88 LEU A C 1
ATOM 699 O O . LEU A 1 88 ? 16.542 19.940 -9.024 1.00 47.28 88 LEU A O 1
ATOM 703 N N . LYS A 1 89 ? 14.479 20.801 -8.759 1.00 41.22 89 LYS A N 1
ATOM 704 C CA . LYS A 1 89 ? 14.781 21.561 -7.546 1.00 41.22 89 LYS A CA 1
ATOM 705 C C . LYS A 1 89 ? 14.983 20.575 -6.394 1.00 41.22 89 LYS A C 1
ATOM 707 O O . LYS A 1 89 ? 14.167 19.684 -6.193 1.00 41.22 89 LYS A O 1
ATOM 712 N N . ARG A 1 90 ? 16.067 20.767 -5.635 1.00 40.19 90 ARG A N 1
ATOM 713 C CA . ARG A 1 90 ? 16.282 20.106 -4.342 1.00 40.19 90 ARG A CA 1
ATOM 714 C C . ARG A 1 90 ? 15.097 20.422 -3.436 1.00 40.19 90 ARG A C 1
ATOM 716 O O . ARG A 1 90 ? 14.951 21.576 -3.040 1.00 40.19 90 ARG A O 1
ATOM 723 N N . ASN A 1 91 ? 14.317 19.412 -3.073 1.00 41.94 91 ASN A N 1
ATOM 724 C CA . ASN A 1 91 ? 13.492 19.505 -1.880 1.00 41.94 91 ASN A CA 1
ATOM 725 C C . ASN A 1 91 ? 14.391 19.265 -0.667 1.00 41.94 91 ASN A C 1
ATOM 727 O O . ASN A 1 91 ? 15.180 18.318 -0.616 1.00 41.94 91 ASN A O 1
ATOM 731 N N . THR A 1 92 ? 14.333 20.202 0.270 1.00 39.84 92 THR A N 1
ATOM 732 C CA . THR A 1 92 ? 14.985 20.114 1.571 1.00 39.84 92 THR A CA 1
ATOM 733 C C . THR A 1 92 ? 14.402 18.946 2.353 1.00 39.84 92 THR A C 1
ATOM 735 O O . THR A 1 92 ? 13.199 18.702 2.312 1.00 39.84 92 THR A O 1
ATOM 738 N N . ARG A 1 93 ? 15.275 18.226 3.062 1.00 39.69 93 ARG A N 1
ATOM 739 C CA . ARG A 1 93 ? 14.868 17.234 4.056 1.00 39.69 93 ARG A CA 1
ATOM 740 C C . ARG A 1 93 ? 13.981 17.926 5.089 1.00 39.69 93 ARG A C 1
ATOM 742 O O . ARG A 1 93 ? 14.425 18.890 5.706 1.00 39.69 93 ARG A O 1
ATOM 749 N N . ASN A 1 94 ? 12.766 17.423 5.268 1.00 43.53 94 ASN A N 1
ATOM 750 C CA . ASN A 1 94 ? 12.074 17.589 6.533 1.00 43.53 94 ASN A CA 1
ATOM 751 C C . ASN A 1 94 ? 12.721 16.593 7.492 1.00 43.53 94 ASN A C 1
ATOM 753 O O . ASN A 1 94 ? 12.680 15.384 7.251 1.00 43.53 94 ASN A O 1
ATOM 757 N N . ASP A 1 95 ? 13.361 17.107 8.537 1.00 38.53 95 ASP A N 1
ATOM 758 C CA . ASP A 1 95 ? 13.711 16.295 9.693 1.00 38.53 95 ASP A CA 1
ATOM 759 C C . ASP A 1 95 ? 12.389 15.933 10.374 1.00 38.53 95 ASP A C 1
ATOM 761 O O . ASP A 1 95 ? 11.821 16.703 11.147 1.00 38.53 95 ASP A O 1
ATOM 765 N N . ASN A 1 96 ? 11.839 14.782 9.989 1.00 50.19 96 ASN A N 1
ATOM 766 C CA . ASN A 1 96 ? 10.692 14.206 10.664 1.00 50.19 96 ASN A CA 1
ATOM 767 C C . ASN A 1 96 ? 11.158 13.821 12.066 1.00 50.19 96 ASN A C 1
ATOM 769 O O . ASN A 1 96 ? 11.983 12.924 12.229 1.00 50.19 96 ASN A O 1
ATOM 773 N N . ILE A 1 97 ? 10.637 14.512 13.075 1.00 45.84 97 ILE A N 1
ATOM 774 C CA . ILE A 1 97 ? 10.674 14.022 14.448 1.00 45.84 97 ILE A CA 1
ATOM 775 C C . ILE A 1 97 ? 9.922 12.689 14.419 1.00 45.84 97 ILE A C 1
ATOM 777 O O . ILE A 1 97 ? 8.716 12.675 14.176 1.00 45.84 97 ILE A O 1
ATOM 781 N N . GLU A 1 98 ? 10.630 11.573 14.597 1.00 53.50 98 GLU A N 1
ATOM 782 C CA . GLU A 1 98 ? 10.001 10.266 14.780 1.00 53.50 98 GLU A CA 1
ATOM 783 C C . GLU A 1 98 ? 9.156 10.328 16.051 1.00 53.50 98 GLU A C 1
ATOM 785 O O . GLU A 1 98 ? 9.661 10.292 17.173 1.00 53.50 98 GLU A O 1
ATOM 790 N N . ILE A 1 99 ? 7.846 10.494 15.876 1.00 57.50 99 ILE A N 1
ATOM 791 C CA . ILE A 1 99 ? 6.899 10.395 16.977 1.00 57.50 99 ILE A CA 1
ATOM 792 C C . ILE A 1 99 ? 6.751 8.900 17.271 1.00 57.50 99 ILE A C 1
ATOM 794 O O . ILE A 1 99 ? 6.282 8.191 16.375 1.00 57.50 99 ILE A O 1
ATOM 798 N N . PRO A 1 100 ? 7.071 8.427 18.493 1.00 69.44 100 PRO A N 1
ATOM 799 C CA . PRO A 1 100 ? 6.966 7.017 18.857 1.00 69.44 100 PRO A CA 1
ATOM 800 C C . PRO A 1 100 ? 5.623 6.427 18.429 1.00 69.44 100 PRO A C 1
ATOM 802 O O . PRO A 1 100 ? 4.582 7.070 18.620 1.00 69.44 100 PRO A O 1
ATOM 805 N N . THR A 1 101 ? 5.653 5.247 17.813 1.00 87.31 101 THR A N 1
ATOM 806 C CA . THR A 1 101 ? 4.445 4.498 17.468 1.00 87.31 101 THR A CA 1
ATOM 807 C C . THR A 1 101 ? 3.993 3.652 18.655 1.00 87.31 101 THR A C 1
ATOM 809 O O . THR A 1 101 ? 4.819 3.167 19.429 1.00 87.31 101 THR A O 1
ATOM 812 N N . HIS A 1 102 ? 2.684 3.501 18.829 1.00 93.81 102 HIS A N 1
ATOM 813 C CA . HIS A 1 102 ? 2.084 2.700 19.893 1.00 93.81 102 HIS A CA 1
ATOM 814 C C . HIS A 1 102 ? 2.173 1.207 19.581 1.00 93.81 102 HIS A C 1
ATOM 816 O O . HIS A 1 102 ? 2.658 0.435 20.404 1.00 93.81 102 HIS A O 1
ATOM 822 N N . PHE A 1 103 ? 1.772 0.801 18.373 1.00 94.25 103 PHE A N 1
ATOM 823 C CA . PHE A 1 103 ? 1.842 -0.609 17.967 1.00 94.25 103 PHE A CA 1
ATOM 824 C C . PHE A 1 103 ? 3.254 -1.053 17.551 1.00 94.25 103 PHE A C 1
ATOM 826 O O . PHE A 1 103 ? 3.508 -2.247 17.426 1.00 94.25 103 PHE A O 1
ATOM 833 N N . GLY A 1 104 ? 4.187 -0.117 17.367 1.00 88.62 104 GLY A N 1
ATOM 834 C CA . GLY A 1 104 ? 5.525 -0.396 16.847 1.00 88.62 104 GLY A CA 1
ATOM 835 C C . GLY A 1 104 ? 5.592 -0.368 15.318 1.00 88.62 104 GLY A C 1
ATOM 836 O O . GLY A 1 104 ? 4.627 -0.035 14.628 1.00 88.62 104 GLY A O 1
ATOM 837 N N . GLU A 1 105 ? 6.770 -0.667 14.773 1.00 87.94 105 GLU A N 1
ATOM 838 C CA . GLU A 1 105 ? 6.969 -0.784 13.328 1.00 87.94 105 GLU A CA 1
ATOM 839 C C . GLU A 1 105 ? 6.814 -2.228 12.860 1.00 87.94 105 GLU A C 1
ATOM 841 O O . GLU A 1 105 ? 7.286 -3.160 13.509 1.00 87.94 105 GLU A O 1
ATOM 846 N N . VAL A 1 106 ? 6.232 -2.403 11.674 1.00 91.69 106 VAL A N 1
ATOM 847 C CA . VAL A 1 106 ? 6.115 -3.711 11.031 1.00 91.69 106 VAL A CA 1
ATOM 848 C C . VAL A 1 106 ? 7.003 -3.739 9.796 1.00 91.69 106 VAL A C 1
ATOM 850 O O . VAL A 1 106 ? 6.760 -3.029 8.820 1.00 91.69 106 VAL A O 1
ATOM 853 N N . ASN A 1 107 ? 8.042 -4.568 9.852 1.00 90.31 107 ASN A N 1
ATOM 854 C CA . ASN A 1 107 ? 9.041 -4.716 8.801 1.00 90.31 107 ASN A CA 1
ATOM 855 C C . ASN A 1 107 ? 9.160 -6.187 8.387 1.00 90.31 107 ASN A C 1
ATOM 857 O O . ASN A 1 107 ? 8.980 -7.095 9.202 1.00 90.31 107 ASN A O 1
ATOM 861 N N . GLY A 1 108 ? 9.485 -6.422 7.120 1.00 91.12 108 GLY A N 1
ATOM 862 C CA . GLY A 1 108 ? 9.506 -7.763 6.555 1.00 91.12 108 GLY A CA 1
ATOM 863 C C . GLY A 1 108 ? 10.171 -7.829 5.193 1.00 91.12 108 GLY A C 1
ATOM 864 O O . GLY A 1 108 ? 10.838 -6.884 4.767 1.00 91.12 108 GLY A O 1
ATOM 865 N N . ASN A 1 109 ? 9.972 -8.948 4.498 1.00 89.12 109 ASN A N 1
ATOM 866 C CA . ASN A 1 109 ? 10.590 -9.174 3.199 1.00 89.12 109 ASN A CA 1
ATOM 867 C C . ASN A 1 109 ? 9.795 -8.478 2.076 1.00 89.12 109 ASN A C 1
ATOM 869 O O . ASN A 1 109 ? 8.686 -8.901 1.749 1.00 89.12 109 ASN A O 1
ATOM 873 N N . PRO A 1 110 ? 10.355 -7.452 1.412 1.00 85.00 110 PRO A N 1
ATOM 874 C CA . PRO A 1 110 ? 9.678 -6.770 0.316 1.00 85.00 110 PRO A CA 1
ATOM 875 C C . PRO A 1 110 ? 9.562 -7.632 -0.947 1.00 85.00 110 PRO A C 1
ATOM 877 O O . PRO A 1 110 ? 8.822 -7.260 -1.851 1.00 85.00 110 PRO A O 1
ATOM 880 N N . ALA A 1 111 ? 10.268 -8.759 -1.071 1.00 88.75 111 ALA A N 1
ATOM 881 C CA . ALA A 1 111 ? 10.063 -9.675 -2.195 1.00 88.75 111 ALA A CA 1
ATOM 882 C C . ALA A 1 111 ? 8.736 -10.444 -2.084 1.00 88.75 111 ALA A C 1
ATOM 884 O O . ALA A 1 111 ? 8.154 -10.806 -3.107 1.00 88.75 111 ALA A O 1
ATOM 885 N N . ASP A 1 112 ? 8.238 -10.624 -0.861 1.00 92.25 112 ASP A N 1
ATOM 886 C CA . ASP A 1 112 ? 7.055 -11.428 -0.577 1.00 92.25 112 ASP A CA 1
ATOM 887 C C . ASP A 1 112 ? 5.761 -10.602 -0.723 1.00 92.25 112 ASP A C 1
ATOM 889 O O . ASP A 1 112 ? 5.801 -9.359 -0.804 1.00 92.25 112 ASP A O 1
ATOM 893 N N . PRO A 1 113 ? 4.593 -11.262 -0.833 1.00 90.88 113 PRO A N 1
ATOM 894 C CA . PRO A 1 113 ? 3.306 -10.584 -0.888 1.00 90.88 113 PRO A CA 1
ATOM 895 C C . PRO A 1 113 ? 3.060 -9.651 0.307 1.00 90.88 113 PRO A C 1
ATOM 897 O O . PRO A 1 113 ? 3.372 -9.928 1.460 1.00 90.88 113 PRO A O 1
ATOM 900 N N . ALA A 1 114 ? 2.450 -8.507 0.022 1.00 94.00 114 ALA A N 1
ATOM 901 C CA . ALA A 1 114 ? 1.965 -7.583 1.035 1.00 94.00 114 ALA A CA 1
ATOM 902 C C . ALA A 1 114 ? 0.588 -7.103 0.597 1.00 94.00 114 ALA A C 1
ATOM 904 O O . ALA A 1 114 ? 0.387 -6.790 -0.579 1.00 94.00 114 ALA A O 1
ATOM 905 N N . TRP A 1 115 ? -0.354 -7.042 1.530 1.00 95.25 115 TRP A N 1
ATOM 906 C CA . TRP A 1 115 ? -1.667 -6.485 1.257 1.00 95.25 115 TRP A CA 1
ATOM 907 C C . TRP A 1 115 ? -1.637 -4.983 1.518 1.00 95.25 115 TRP A C 1
ATOM 909 O O . TRP A 1 115 ? -1.410 -4.532 2.638 1.00 95.25 115 TRP A O 1
ATOM 919 N N . THR A 1 116 ? -1.839 -4.206 0.458 1.00 93.44 116 THR A N 1
ATOM 920 C CA . THR A 1 116 ? -1.989 -2.751 0.520 1.00 93.44 116 THR A CA 1
ATOM 921 C C . THR A 1 116 ? -3.454 -2.390 0.732 1.00 93.44 116 THR A C 1
ATOM 923 O O . THR A 1 116 ? -4.288 -2.657 -0.136 1.00 93.44 116 THR A O 1
ATOM 926 N N . ILE A 1 117 ? -3.739 -1.750 1.860 1.00 94.00 117 ILE A N 1
ATOM 927 C CA . ILE A 1 117 ? -5.070 -1.367 2.320 1.00 94.00 117 ILE A CA 1
ATOM 928 C C . ILE A 1 117 ? -5.174 0.158 2.265 1.00 94.00 117 ILE A C 1
ATOM 930 O O . ILE A 1 117 ? -4.419 0.858 2.939 1.00 94.00 117 ILE A O 1
ATOM 934 N N . TYR A 1 118 ? -6.117 0.674 1.478 1.00 92.62 118 TYR A N 1
ATOM 935 C CA . TYR A 1 118 ? -6.435 2.102 1.459 1.00 92.62 118 TYR A CA 1
ATOM 936 C C . TYR A 1 118 ? -7.510 2.405 2.492 1.00 92.62 118 TYR A C 1
ATOM 938 O O . TYR A 1 118 ? -8.597 1.827 2.448 1.00 92.62 118 TYR A O 1
ATOM 946 N N . LEU A 1 119 ? -7.212 3.307 3.415 1.00 93.25 119 LEU A N 1
ATOM 947 C CA . LEU A 1 119 ? -8.117 3.689 4.489 1.00 93.25 119 LEU A CA 1
ATOM 948 C C . LEU A 1 119 ? -8.971 4.875 4.030 1.00 93.25 119 LEU A C 1
ATOM 950 O O . LEU A 1 119 ? -8.439 5.945 3.744 1.00 93.25 119 LEU A O 1
ATOM 954 N N . ALA A 1 120 ? -10.290 4.682 3.949 1.00 91.94 120 ALA A N 1
ATOM 955 C CA . ALA A 1 120 ? -11.231 5.745 3.587 1.00 91.94 120 ALA A CA 1
ATOM 956 C C . ALA A 1 120 ? -11.663 6.547 4.818 1.00 91.94 120 ALA A C 1
ATOM 958 O O . ALA A 1 120 ? -11.698 7.772 4.799 1.00 91.94 120 ALA A O 1
ATOM 959 N N . LYS A 1 121 ? -12.018 5.833 5.891 1.00 93.00 121 LYS A N 1
ATOM 960 C CA . LYS A 1 121 ? -12.570 6.406 7.119 1.00 93.00 121 LYS A CA 1
ATOM 961 C C . LYS A 1 121 ? -12.315 5.476 8.297 1.00 93.00 121 LYS A C 1
ATOM 963 O O . LYS A 1 121 ? -12.324 4.257 8.128 1.00 93.00 121 LYS A O 1
ATOM 968 N N . ALA A 1 122 ? -12.137 6.048 9.482 1.00 95.19 122 ALA A N 1
ATOM 969 C CA . ALA A 1 122 ? -12.123 5.311 10.735 1.00 95.19 122 ALA A CA 1
ATOM 970 C C . ALA A 1 122 ? -12.700 6.175 11.862 1.00 95.19 122 ALA A C 1
ATOM 972 O O . ALA A 1 122 ? -12.304 7.335 11.992 1.00 95.19 122 ALA A O 1
ATOM 973 N N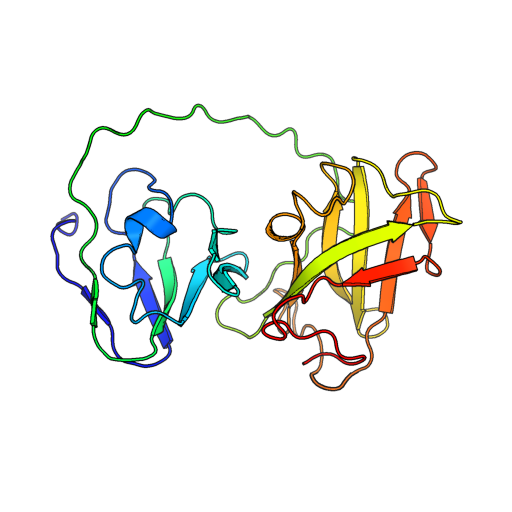 . THR A 1 123 ? -13.618 5.626 12.662 1.00 96.44 123 THR A N 1
ATOM 974 C CA . THR A 1 123 ? -14.268 6.356 13.763 1.00 96.44 123 THR A CA 1
ATOM 975 C C . THR A 1 123 ? -14.326 5.552 15.056 1.00 96.44 123 THR A C 1
ATOM 977 O O . THR A 1 123 ? -14.592 4.349 15.062 1.00 96.44 123 THR A O 1
ATOM 980 N N . ILE A 1 124 ? -14.153 6.240 16.184 1.00 96.19 124 ILE A N 1
ATOM 981 C CA . ILE A 1 124 ? -14.452 5.715 17.519 1.00 96.19 124 ILE A CA 1
ATOM 982 C C . ILE A 1 124 ? -15.722 6.408 18.004 1.00 96.19 124 ILE A C 1
ATOM 984 O O . ILE A 1 124 ? -15.698 7.599 18.304 1.00 96.19 124 ILE A O 1
ATOM 988 N N . LYS A 1 125 ? -16.827 5.661 18.128 1.00 93.19 125 LYS A N 1
ATOM 989 C CA . LYS A 1 125 ? -18.136 6.213 18.537 1.00 93.19 125 LYS A CA 1
ATOM 990 C C . LYS A 1 125 ? -18.520 7.439 17.692 1.00 93.19 125 LYS A C 1
ATOM 992 O O . LYS A 1 125 ? -18.787 8.502 18.242 1.00 93.19 125 LYS A O 1
ATOM 997 N N . GLU A 1 126 ? -18.479 7.279 16.368 1.00 92.50 126 GLU A N 1
ATOM 998 C CA . GLU A 1 126 ? -18.804 8.309 15.363 1.00 92.50 126 GLU A CA 1
ATOM 999 C C . GLU A 1 126 ? -17.816 9.487 15.262 1.00 92.50 126 GLU A C 1
ATOM 1001 O O . GLU A 1 126 ? -17.931 10.293 14.342 1.00 92.50 126 GLU A O 1
ATOM 1006 N N . GLN A 1 127 ? -16.812 9.575 16.139 1.00 94.50 127 GLN A N 1
ATOM 1007 C CA . GLN A 1 127 ? -15.753 10.578 16.044 1.00 94.50 127 GLN A CA 1
ATOM 1008 C C . GLN A 1 127 ? -14.612 10.072 15.158 1.00 94.50 127 GLN A C 1
ATOM 1010 O O . GLN A 1 127 ? -14.052 9.012 15.437 1.00 94.50 127 GLN A O 1
ATOM 1015 N N . ASP A 1 128 ? -14.251 10.838 14.126 1.00 95.69 128 ASP A N 1
ATOM 1016 C CA . ASP A 1 128 ? -13.117 10.521 13.249 1.00 95.69 128 ASP A CA 1
ATOM 1017 C C . ASP A 1 128 ? -11.803 10.451 14.032 1.00 95.69 128 ASP A C 1
ATOM 1019 O O . ASP A 1 128 ? -11.570 11.257 14.941 1.00 95.69 128 ASP A O 1
ATOM 1023 N N . LEU A 1 129 ? -10.938 9.511 13.641 1.00 95.62 129 LEU A N 1
ATOM 1024 C CA . LEU A 1 129 ? -9.555 9.484 14.108 1.00 95.62 129 LEU A CA 1
ATOM 1025 C C . LEU A 1 129 ? -8.792 10.733 13.640 1.00 95.62 129 LEU A C 1
ATOM 1027 O O . LEU A 1 129 ? -9.011 11.271 12.547 1.00 95.62 129 LEU A O 1
ATOM 1031 N N . ALA A 1 130 ? -7.877 11.185 14.486 1.00 94.31 130 ALA A N 1
ATOM 1032 C CA . ALA A 1 130 ? -7.120 12.415 14.332 1.00 94.31 130 ALA A CA 1
ATOM 1033 C C . ALA A 1 130 ? -5.621 12.136 14.098 1.00 94.31 130 ALA A C 1
ATOM 1035 O O . ALA A 1 130 ? -5.141 11.023 14.328 1.00 94.31 130 ALA A O 1
ATOM 1036 N N . PRO A 1 131 ? -4.841 13.147 13.664 1.00 93.56 131 PRO A N 1
ATOM 1037 C CA . PRO A 1 131 ? -3.389 13.029 13.590 1.00 93.56 131 PRO A CA 1
ATOM 1038 C C . PRO A 1 131 ? -2.783 12.539 14.911 1.00 93.56 131 PRO A C 1
ATOM 1040 O O . PRO A 1 131 ? -3.051 13.098 15.975 1.00 93.56 131 PRO A O 1
ATOM 1043 N N . GLY A 1 132 ? -1.926 11.526 14.829 1.00 92.69 132 GLY A N 1
ATOM 1044 C CA . GLY A 1 132 ? -1.300 10.866 15.970 1.00 92.69 132 GLY A CA 1
ATOM 1045 C C . GLY A 1 132 ? -1.961 9.548 16.375 1.00 92.69 132 GLY A C 1
ATOM 1046 O O . GLY A 1 132 ? -1.269 8.734 16.988 1.00 92.69 132 GLY A O 1
ATOM 1047 N N . ASP A 1 133 ? -3.223 9.318 16.003 1.00 96.12 133 ASP A N 1
ATOM 1048 C CA . ASP A 1 133 ? -3.897 8.030 16.193 1.00 96.12 133 ASP A CA 1
ATOM 1049 C C . ASP A 1 133 ? -3.294 6.953 15.281 1.00 96.12 133 ASP A C 1
ATOM 1051 O O . ASP A 1 133 ? -2.649 7.248 14.268 1.00 96.12 133 ASP A O 1
ATOM 1055 N N . GLU A 1 134 ? -3.497 5.683 15.632 1.00 97.06 134 GLU A N 1
ATOM 1056 C CA . GLU A 1 134 ? -2.949 4.553 14.872 1.00 97.06 134 GLU A CA 1
ATOM 1057 C C . GLU A 1 134 ? -4.008 3.500 14.576 1.00 97.06 134 GLU A C 1
ATOM 1059 O O . GLU A 1 134 ? -4.933 3.294 15.356 1.00 97.06 134 GLU A O 1
ATOM 1064 N N . ILE A 1 135 ? -3.842 2.800 13.459 1.00 97.50 135 ILE A N 1
ATOM 1065 C CA . ILE A 1 135 ? -4.622 1.626 13.075 1.00 97.50 135 ILE A CA 1
ATOM 1066 C C . ILE A 1 135 ? -3.642 0.484 12.833 1.00 97.50 135 ILE A C 1
ATOM 1068 O O . ILE A 1 135 ? -2.696 0.617 12.057 1.00 97.50 135 ILE A O 1
ATOM 1072 N N . ALA A 1 136 ? -3.889 -0.652 13.470 1.00 97.88 136 ALA A N 1
ATOM 1073 C CA . ALA A 1 136 ? -3.101 -1.863 13.326 1.00 97.88 136 ALA A CA 1
ATOM 1074 C C . ALA A 1 136 ? -3.978 -3.039 12.896 1.00 97.88 136 ALA A C 1
ATOM 1076 O O . ALA A 1 136 ? -5.152 -3.118 13.261 1.00 97.88 136 ALA A O 1
ATOM 1077 N N . ILE A 1 137 ? -3.392 -3.947 12.120 1.00 98.12 137 ILE A N 1
ATOM 1078 C CA . ILE A 1 137 ? -4.014 -5.180 11.638 1.00 98.12 137 ILE A CA 1
ATOM 1079 C C . ILE A 1 137 ? -3.257 -6.390 12.181 1.00 98.12 137 ILE A C 1
ATOM 1081 O O . ILE A 1 137 ? -2.021 -6.424 12.177 1.00 98.12 137 ILE A O 1
ATOM 1085 N N . PHE A 1 138 ? -4.017 -7.376 12.647 1.00 97.75 138 PHE A N 1
ATOM 1086 C CA . PHE A 1 138 ? -3.510 -8.550 13.340 1.00 97.75 138 PHE A CA 1
ATOM 1087 C C . PHE A 1 138 ? -3.990 -9.848 12.695 1.00 97.75 138 PHE A C 1
ATOM 1089 O O . PHE A 1 138 ? -5.137 -9.941 12.248 1.00 97.75 138 PHE A O 1
ATOM 1096 N N . ASP A 1 139 ? -3.114 -10.848 12.719 1.00 97.38 139 ASP A N 1
ATOM 1097 C CA . ASP A 1 139 ? -3.426 -12.260 12.500 1.00 97.38 139 ASP A CA 1
ATOM 1098 C C . ASP A 1 139 ? -3.396 -12.982 13.859 1.00 97.38 139 ASP A C 1
ATOM 1100 O O . ASP A 1 139 ? -2.332 -13.180 14.456 1.00 97.38 139 ASP A O 1
ATOM 1104 N N . GLY A 1 140 ? -4.573 -13.266 14.425 1.00 95.31 140 GLY A N 1
ATOM 1105 C CA . GLY A 1 140 ? -4.694 -13.612 15.845 1.00 95.31 140 GLY A CA 1
ATOM 1106 C C . GLY A 1 140 ? -4.159 -12.482 16.735 1.00 95.31 140 GLY A C 1
ATOM 1107 O O . GLY A 1 140 ? -4.658 -11.362 16.685 1.00 95.31 140 GLY A O 1
ATOM 1108 N N . GLU A 1 141 ? -3.123 -12.764 17.529 1.00 94.38 141 GLU A N 1
ATOM 1109 C CA . GLU A 1 141 ? -2.411 -11.759 18.343 1.00 94.38 141 GLU A CA 1
ATOM 1110 C C . GLU A 1 141 ? -1.164 -11.187 17.643 1.00 94.38 141 GLU A C 1
ATOM 1112 O O . GLU A 1 141 ? -0.494 -10.302 18.179 1.00 94.38 141 GLU A O 1
ATOM 1117 N N . LYS A 1 142 ? -0.817 -11.684 16.449 1.00 95.31 142 LYS A N 1
ATOM 1118 C CA . LYS A 1 142 ? 0.383 -11.264 15.722 1.00 95.31 142 LYS A CA 1
ATOM 1119 C C . LYS A 1 142 ? 0.118 -9.951 14.996 1.00 95.31 142 LYS A C 1
ATOM 1121 O O . LYS A 1 142 ? -0.743 -9.891 14.123 1.00 95.31 142 LYS A O 1
ATOM 1126 N N . LEU A 1 143 ? 0.891 -8.914 15.309 1.00 96.81 143 LEU A N 1
ATOM 1127 C CA . LEU A 1 143 ? 0.876 -7.663 14.555 1.00 96.81 143 LEU A CA 1
ATOM 1128 C C . LEU A 1 143 ? 1.502 -7.883 13.172 1.00 96.81 143 LEU A C 1
ATOM 1130 O O . LEU A 1 143 ? 2.682 -8.211 13.067 1.00 96.81 143 LEU A O 1
ATOM 1134 N N . VAL A 1 144 ? 0.720 -7.674 12.115 1.00 97.12 144 VAL A N 1
ATOM 1135 C CA . VAL A 1 144 ? 1.168 -7.881 10.724 1.00 97.12 144 VAL A CA 1
ATOM 1136 C C . VAL A 1 144 ? 1.119 -6.608 9.886 1.00 97.12 144 VAL A C 1
ATOM 1138 O O . VAL A 1 144 ? 1.592 -6.612 8.750 1.00 97.12 144 VAL A O 1
ATOM 1141 N N . GLY A 1 145 ? 0.614 -5.506 10.445 1.00 96.50 145 GLY A N 1
ATOM 1142 C CA . GLY A 1 145 ? 0.660 -4.175 9.846 1.00 96.50 145 GLY A CA 1
ATOM 1143 C C . GLY A 1 145 ? 0.247 -3.083 10.831 1.00 96.50 145 GLY A C 1
ATOM 1144 O O . GLY A 1 145 ? -0.631 -3.303 11.660 1.00 96.50 145 GLY A O 1
ATOM 1145 N N . ALA A 1 146 ? 0.841 -1.897 10.714 1.00 96.25 146 ALA A N 1
ATOM 1146 C CA . ALA A 1 146 ? 0.464 -0.712 11.484 1.00 96.25 146 ALA A CA 1
ATOM 1147 C C . ALA A 1 146 ? 0.560 0.555 10.623 1.00 96.25 146 ALA A C 1
ATOM 1149 O O . ALA A 1 146 ? 1.405 0.652 9.728 1.00 96.25 146 ALA A O 1
ATOM 1150 N N . PHE A 1 147 ? -0.318 1.518 10.886 1.00 94.50 147 PHE A N 1
ATOM 1151 C CA . PHE A 1 147 ? -0.383 2.808 10.213 1.00 94.50 147 PHE A CA 1
ATOM 1152 C C . PHE A 1 147 ? -0.694 3.901 11.228 1.00 94.50 147 PHE A C 1
ATOM 1154 O O . PHE A 1 147 ? -1.647 3.788 11.995 1.00 94.50 147 PHE A O 1
ATOM 1161 N N . LYS A 1 148 ? 0.094 4.974 11.202 1.00 93.88 148 LYS A N 1
ATOM 1162 C CA . LYS A 1 148 ? -0.106 6.158 12.031 1.00 93.88 148 LYS A CA 1
ATOM 1163 C C . LYS A 1 148 ? -0.645 7.293 11.183 1.00 93.88 148 LYS A C 1
ATOM 1165 O O . LYS A 1 148 ? -0.063 7.624 10.150 1.00 93.88 148 LYS A O 1
ATOM 1170 N N . LEU A 1 149 ? -1.736 7.891 11.639 1.00 93.25 149 LEU A N 1
ATOM 1171 C CA . LEU A 1 149 ? -2.378 8.999 10.955 1.00 93.25 149 LEU A CA 1
ATOM 1172 C C . LEU A 1 149 ? -1.533 10.261 11.140 1.00 93.25 149 LEU A C 1
ATOM 1174 O O . LEU A 1 149 ? -1.209 10.648 12.261 1.00 93.25 149 LEU A O 1
ATOM 1178 N N . ASN A 1 150 ? -1.208 10.930 10.037 1.00 89.88 150 ASN A N 1
ATOM 1179 C CA . ASN A 1 150 ? -0.618 12.276 10.054 1.00 89.88 150 ASN A CA 1
ATOM 1180 C C . ASN A 1 150 ? -1.665 13.364 9.769 1.00 89.88 150 ASN A C 1
ATOM 1182 O O . ASN A 1 150 ? -1.425 14.545 10.007 1.00 89.88 150 ASN A O 1
ATOM 1186 N N . GLU A 1 151 ? -2.827 12.948 9.278 1.00 90.12 151 GLU A N 1
ATOM 1187 C CA . GLU A 1 151 ? -3.996 13.750 8.950 1.00 90.12 151 GLU A CA 1
ATOM 1188 C C . GLU A 1 151 ? -5.259 12.921 9.218 1.00 90.12 151 GLU A C 1
ATOM 1190 O O . GLU A 1 151 ? -5.190 11.699 9.371 1.00 90.12 151 GLU A O 1
ATOM 1195 N N . THR A 1 152 ? -6.413 13.578 9.294 1.00 91.50 152 THR A N 1
ATOM 1196 C CA . THR A 1 152 ? -7.701 12.878 9.339 1.00 91.50 152 THR A CA 1
ATOM 1197 C C . THR A 1 152 ? -7.963 12.197 7.997 1.00 91.50 152 THR A C 1
ATOM 1199 O O . THR A 1 152 ? -7.685 12.764 6.940 1.00 91.50 152 THR A O 1
ATOM 1202 N N . LEU A 1 153 ? -8.521 10.985 8.034 1.00 91.19 153 LEU A N 1
ATOM 1203 C CA . LEU A 1 153 ? -8.868 10.237 6.827 1.00 91.19 153 LEU A CA 1
ATOM 1204 C C . LEU A 1 153 ? -9.976 10.969 6.059 1.00 91.19 153 LEU A C 1
ATOM 1206 O O . LEU A 1 153 ? -11.084 11.141 6.563 1.00 91.19 153 LEU A O 1
ATOM 1210 N N . THR A 1 154 ? -9.659 11.412 4.845 1.00 84.19 154 THR A N 1
ATOM 1211 C CA . THR A 1 154 ? -10.588 12.100 3.943 1.00 84.19 154 THR A CA 1
ATOM 1212 C C . THR A 1 154 ? -10.560 11.462 2.559 1.00 84.19 154 THR A C 1
ATOM 1214 O O . THR A 1 154 ? -9.566 10.850 2.159 1.00 84.19 154 THR A O 1
ATOM 1217 N N . ASP A 1 155 ? -11.638 11.651 1.796 1.00 75.88 155 ASP A N 1
ATOM 1218 C CA . ASP A 1 155 ? -11.734 11.158 0.418 1.00 75.88 155 ASP A CA 1
ATOM 1219 C C . ASP A 1 155 ? -10.667 11.755 -0.515 1.00 75.88 155 ASP A C 1
ATOM 1221 O O . ASP A 1 155 ? -10.279 11.106 -1.491 1.00 75.88 155 ASP A O 1
ATOM 1225 N N . ASP A 1 156 ? -10.181 12.963 -0.219 1.00 74.56 156 ASP A N 1
ATOM 1226 C CA . ASP A 1 156 ? -9.151 13.641 -1.010 1.00 74.56 156 ASP A CA 1
ATOM 1227 C C . ASP A 1 156 ? -7.777 12.962 -0.847 1.00 74.56 156 ASP A C 1
ATOM 1229 O O . ASP A 1 156 ? -7.051 12.808 -1.828 1.00 74.56 156 ASP A O 1
ATOM 1233 N N . GLY A 1 157 ? -7.458 12.465 0.357 1.00 72.06 157 GLY A N 1
ATOM 1234 C CA . GLY A 1 157 ? -6.213 11.746 0.687 1.00 72.06 157 GLY A CA 1
ATOM 1235 C C . GLY A 1 157 ? -6.318 10.215 0.625 1.00 72.06 157 GLY A C 1
ATOM 1236 O O . GLY A 1 157 ? -5.447 9.496 1.121 1.00 72.06 157 GLY A O 1
ATOM 1237 N N . LYS A 1 158 ? -7.389 9.665 0.041 1.00 76.00 158 LYS A N 1
ATOM 1238 C CA . LYS A 1 158 ? -7.725 8.224 0.110 1.00 76.00 158 LYS A CA 1
ATOM 1239 C C . LYS A 1 158 ? -6.687 7.258 -0.471 1.00 76.00 158 LYS A C 1
ATOM 1241 O O . LYS A 1 158 ? -6.782 6.055 -0.241 1.00 76.00 158 LYS A O 1
ATOM 1246 N N . PHE A 1 159 ? -5.730 7.752 -1.257 1.00 81.00 159 PHE A N 1
ATOM 1247 C CA . PHE A 1 159 ? -4.638 6.948 -1.820 1.00 81.00 159 PHE A CA 1
ATOM 1248 C C . PHE A 1 159 ? -3.292 7.150 -1.112 1.00 81.00 159 PHE A C 1
ATOM 1250 O O . PHE A 1 159 ? -2.357 6.386 -1.363 1.00 81.00 159 PHE A O 1
ATOM 1257 N N . ASP A 1 160 ? -3.214 8.116 -0.198 1.00 80.56 160 ASP A N 1
ATOM 1258 C CA . ASP A 1 160 ? -2.027 8.406 0.610 1.00 80.56 160 ASP A CA 1
ATOM 1259 C C . ASP A 1 160 ? -2.111 7.740 1.994 1.00 80.56 160 ASP A C 1
ATOM 1261 O O . ASP A 1 160 ? -1.092 7.351 2.569 1.00 80.56 160 ASP A O 1
ATOM 1265 N N . ASN A 1 161 ? -3.331 7.492 2.483 1.00 89.19 161 ASN A N 1
ATOM 1266 C CA . ASN A 1 161 ? -3.596 6.772 3.728 1.00 89.19 161 ASN A CA 1
ATOM 1267 C C . ASN A 1 161 ? -3.528 5.250 3.535 1.00 89.19 161 ASN A C 1
ATOM 1269 O O . ASN A 1 161 ? -4.541 4.572 3.335 1.00 89.19 161 ASN A O 1
ATOM 1273 N N . VAL A 1 162 ? -2.304 4.719 3.562 1.00 90.94 162 VAL A N 1
ATOM 1274 C CA . VAL A 1 162 ? -2.010 3.323 3.219 1.00 90.94 162 VAL A CA 1
ATOM 1275 C C . VAL A 1 162 ? -1.515 2.527 4.421 1.00 90.94 162 VAL A C 1
ATOM 1277 O O . VAL A 1 162 ? -0.393 2.714 4.893 1.00 90.94 162 VAL A O 1
ATOM 1280 N N . LEU A 1 163 ? -2.313 1.547 4.839 1.00 94.31 163 LEU A N 1
ATOM 1281 C CA . LEU A 1 163 ? -1.895 0.486 5.750 1.00 94.31 163 LEU A CA 1
ATOM 1282 C C . LEU A 1 163 ? -1.393 -0.715 4.939 1.00 94.31 163 LEU A C 1
ATOM 1284 O O . LEU A 1 163 ? -1.963 -1.072 3.909 1.00 94.31 163 LEU A O 1
ATOM 1288 N N . LYS A 1 164 ? -0.316 -1.355 5.394 1.00 94.88 164 LYS A N 1
ATOM 1289 C CA . LYS A 1 164 ? 0.237 -2.556 4.754 1.00 94.88 164 LYS A CA 1
ATOM 1290 C C . LYS A 1 164 ? 0.244 -3.706 5.744 1.00 94.88 164 LYS A C 1
ATOM 1292 O O . LYS A 1 164 ? 0.827 -3.554 6.813 1.00 94.88 164 LYS A O 1
ATOM 1297 N N . ALA A 1 165 ? -0.341 -4.836 5.360 1.00 96.69 165 ALA A N 1
ATOM 1298 C CA . ALA A 1 165 ? -0.141 -6.108 6.047 1.00 96.69 165 ALA A CA 1
ATOM 1299 C C . ALA A 1 165 ? 0.932 -6.924 5.309 1.00 96.69 165 ALA A C 1
ATOM 1301 O O . ALA A 1 165 ? 0.901 -6.991 4.077 1.00 96.69 165 ALA A O 1
ATOM 1302 N N . LEU A 1 166 ? 1.886 -7.525 6.022 1.00 96.69 166 LEU A N 1
ATOM 1303 C CA . LEU A 1 166 ? 2.999 -8.289 5.436 1.00 96.69 166 LEU A CA 1
ATOM 1304 C C . LEU A 1 166 ? 2.802 -9.798 5.632 1.00 96.69 166 LEU A C 1
ATOM 1306 O O . LEU A 1 166 ? 2.484 -10.220 6.742 1.00 96.69 166 LEU A O 1
ATOM 1310 N N . SER A 1 167 ? 3.020 -10.611 4.589 1.00 96.12 167 SER A N 1
ATOM 1311 C CA . SER A 1 167 ? 2.950 -12.083 4.700 1.00 96.12 167 SER A CA 1
ATOM 1312 C C . SER A 1 167 ? 4.209 -12.688 5.325 1.00 96.12 167 SER A C 1
ATOM 1314 O O . SER A 1 167 ? 4.191 -13.817 5.798 1.00 96.12 167 SER A O 1
ATOM 1316 N N . THR A 1 168 ? 5.302 -11.925 5.347 1.00 95.81 168 THR A N 1
ATOM 1317 C CA . THR A 1 168 ? 6.588 -12.298 5.943 1.00 95.81 168 THR A CA 1
ATOM 1318 C C . THR A 1 168 ? 7.108 -11.117 6.747 1.00 95.81 168 THR A C 1
ATOM 1320 O O . THR A 1 168 ? 7.177 -10.001 6.226 1.00 95.81 168 THR A O 1
ATOM 1323 N N . LEU A 1 169 ? 7.501 -11.357 7.992 1.00 94.31 169 LEU A N 1
ATOM 1324 C CA . LEU A 1 169 ? 8.134 -10.396 8.890 1.00 94.31 169 LEU A CA 1
ATOM 1325 C C . LEU A 1 169 ? 9.633 -10.690 9.004 1.00 94.31 169 LEU A C 1
ATOM 1327 O O . LEU A 1 169 ? 10.105 -11.776 8.677 1.00 94.31 169 LEU A O 1
ATOM 1331 N N . ASN A 1 170 ? 10.409 -9.734 9.512 1.00 90.88 170 ASN A N 1
ATOM 1332 C CA . ASN A 1 170 ? 11.833 -9.976 9.774 1.00 90.88 170 ASN A CA 1
ATOM 1333 C C . ASN A 1 170 ? 12.062 -11.068 10.835 1.00 90.88 170 ASN A C 1
ATOM 1335 O O . ASN A 1 170 ? 13.103 -11.718 10.834 1.00 90.88 170 ASN A O 1
ATOM 1339 N N . GLU A 1 171 ? 11.092 -11.257 11.731 1.00 88.44 171 GLU A N 1
ATOM 1340 C CA . GLU A 1 171 ? 11.149 -12.211 12.844 1.00 88.44 171 GLU A CA 1
ATOM 1341 C C . GLU A 1 171 ? 10.432 -13.541 12.541 1.00 88.44 171 GLU A C 1
ATOM 1343 O O . GLU A 1 171 ? 10.295 -14.377 13.432 1.00 88.44 171 GLU A O 1
ATOM 1348 N N . GLY A 1 172 ? 9.984 -13.766 11.298 1.00 90.88 172 GLY A N 1
ATOM 1349 C CA . GLY A 1 172 ? 9.319 -15.004 10.881 1.00 90.88 172 GLY A CA 1
ATOM 1350 C C . GLY A 1 172 ? 8.129 -14.764 9.956 1.00 90.88 172 GLY A C 1
ATOM 1351 O O . GLY A 1 172 ? 8.083 -13.783 9.218 1.00 90.88 172 GLY A O 1
ATOM 1352 N N . ASP A 1 173 ? 7.146 -15.658 9.993 1.00 93.94 173 ASP A N 1
ATOM 1353 C CA . ASP A 1 173 ? 5.958 -15.548 9.143 1.00 93.94 173 ASP A CA 1
ATOM 1354 C C . ASP A 1 173 ? 5.071 -14.369 9.565 1.00 93.94 173 ASP A C 1
ATOM 1356 O O . ASP A 1 173 ? 4.884 -14.105 10.759 1.00 93.94 173 ASP A O 1
ATOM 1360 N N . GLY A 1 174 ? 4.487 -13.684 8.586 1.00 95.19 174 GLY A N 1
ATOM 1361 C CA . GLY A 1 174 ? 3.504 -12.622 8.781 1.00 95.19 174 GLY A CA 1
ATOM 1362 C C . GLY A 1 174 ? 2.079 -13.163 8.822 1.00 95.19 174 GLY A C 1
ATOM 1363 O O . GLY A 1 174 ? 1.800 -14.063 9.620 1.00 95.19 174 GLY A O 1
ATOM 1364 N N . TYR A 1 175 ? 1.186 -12.583 8.015 1.00 96.88 175 TYR A N 1
ATOM 1365 C CA . TYR A 1 175 ? -0.193 -13.065 7.897 1.00 96.88 175 TYR A CA 1
ATOM 1366 C C . TYR A 1 175 ? -0.287 -14.377 7.110 1.00 96.88 175 TYR A C 1
ATOM 1368 O O . TYR A 1 175 ? 0.452 -14.580 6.142 1.00 96.88 175 TYR A O 1
ATOM 1376 N N . GLU A 1 176 ? -1.243 -15.228 7.478 1.00 96.12 176 GLU A N 1
ATOM 1377 C CA . GLU A 1 176 ? -1.605 -16.434 6.732 1.00 96.12 176 GLU A CA 1
ATOM 1378 C C . GLU A 1 176 ? -2.754 -16.158 5.734 1.00 96.12 176 GLU A C 1
ATOM 1380 O O . GLU A 1 176 ? -3.842 -15.741 6.148 1.00 96.12 176 GLU A O 1
ATOM 1385 N N . PRO A 1 177 ? -2.559 -16.391 4.418 1.00 96.12 177 PRO A N 1
ATOM 1386 C CA . PRO A 1 177 ? -3.617 -16.249 3.416 1.00 96.12 177 PRO A CA 1
ATOM 1387 C C . PRO A 1 177 ? -4.873 -17.059 3.760 1.00 96.12 177 PRO A C 1
ATOM 1389 O O . PRO A 1 177 ? -4.799 -18.231 4.126 1.00 96.12 177 PRO A O 1
ATOM 1392 N N . GLY A 1 178 ? -6.049 -16.447 3.625 1.00 96.31 178 GLY A N 1
ATOM 1393 C CA . GLY A 1 178 ? -7.334 -17.049 3.993 1.00 96.31 178 GLY A CA 1
ATOM 1394 C C . GLY A 1 178 ? -7.667 -17.006 5.492 1.00 96.31 178 GLY A C 1
ATOM 1395 O O . GLY A 1 178 ? -8.809 -17.297 5.861 1.00 96.31 178 GLY A O 1
ATOM 1396 N N . GLY A 1 179 ? -6.728 -16.599 6.353 1.00 95.62 179 GLY A N 1
ATOM 1397 C CA . GLY A 1 179 ? -6.970 -16.346 7.774 1.00 95.62 179 GLY A CA 1
ATOM 1398 C C . GLY A 1 179 ? -7.827 -15.097 8.005 1.00 95.62 179 GLY A C 1
ATOM 1399 O O . GLY A 1 179 ? -7.765 -14.131 7.243 1.00 95.62 179 GLY A O 1
ATOM 1400 N N . ARG A 1 180 ? -8.648 -15.086 9.063 1.00 96.56 180 ARG A N 1
ATOM 1401 C CA . ARG A 1 180 ? -9.402 -13.881 9.452 1.00 96.56 180 ARG A CA 1
ATOM 1402 C C . ARG A 1 180 ? -8.470 -12.882 10.127 1.00 96.56 180 ARG A C 1
ATOM 1404 O O . ARG A 1 180 ? -7.762 -13.238 11.064 1.00 96.56 180 ARG A O 1
ATOM 1411 N N . TYR A 1 181 ? -8.543 -11.628 9.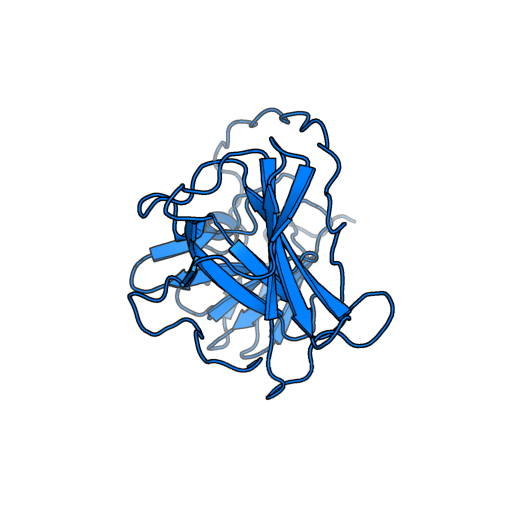705 1.00 97.31 181 TYR A N 1
ATOM 1412 C CA . TYR A 1 181 ? -7.814 -10.539 10.341 1.00 97.31 181 TYR A CA 1
ATOM 1413 C C . TYR A 1 181 ? -8.676 -9.814 11.376 1.00 97.31 181 TYR A C 1
ATOM 1415 O O . TYR A 1 181 ? -9.908 -9.863 11.341 1.00 97.31 181 TYR A O 1
ATOM 1423 N N . THR A 1 182 ? -8.026 -9.077 12.273 1.00 97.56 182 THR A N 1
ATOM 1424 C CA . THR A 1 182 ? -8.692 -8.099 13.142 1.00 97.56 182 THR A CA 1
ATOM 1425 C C . THR A 1 182 ? -7.985 -6.754 13.076 1.00 97.56 182 THR A C 1
ATOM 1427 O O . THR A 1 182 ? -6.775 -6.695 12.863 1.00 97.56 182 THR A O 1
ATOM 1430 N N . PHE A 1 183 ? -8.738 -5.668 13.257 1.00 98.00 183 PHE A N 1
ATOM 1431 C CA . PHE A 1 183 ? -8.168 -4.337 13.426 1.00 98.00 183 PHE A CA 1
ATOM 1432 C C . PHE A 1 183 ? -8.236 -3.908 14.892 1.00 98.00 183 PHE A C 1
ATOM 1434 O O . PHE A 1 183 ? -9.211 -4.191 15.590 1.00 98.00 183 PHE A O 1
ATOM 1441 N N . LYS A 1 184 ? -7.229 -3.159 15.337 1.00 98.00 184 LYS A N 1
ATOM 1442 C CA . LYS A 1 184 ? -7.279 -2.349 16.562 1.00 98.00 184 LYS A CA 1
ATOM 1443 C C . LYS A 1 184 ? -6.880 -0.923 16.202 1.00 98.00 184 LYS A C 1
ATOM 1445 O O . LYS A 1 184 ? -6.070 -0.729 15.295 1.00 98.00 184 LYS A O 1
ATOM 1450 N N . CYS A 1 185 ? -7.415 0.063 16.909 1.00 97.25 185 CYS A N 1
ATOM 1451 C CA . CYS A 1 185 ? -6.950 1.440 16.791 1.00 97.25 185 CYS A CA 1
ATOM 1452 C C . CYS A 1 185 ? -6.486 1.998 18.137 1.00 97.25 185 CYS A C 1
ATOM 1454 O O . CYS A 1 185 ? -6.956 1.583 19.197 1.00 97.25 185 CYS A O 1
ATOM 1456 N N . TRP A 1 186 ? -5.552 2.938 18.089 1.00 97.69 186 TRP A N 1
ATOM 1457 C CA . TRP A 1 186 ? -5.017 3.661 19.236 1.00 97.69 186 TRP A CA 1
ATOM 1458 C C . TRP A 1 186 ? -5.495 5.109 19.188 1.00 97.69 186 TRP A C 1
ATOM 1460 O O . TRP A 1 186 ? -5.212 5.805 18.215 1.00 97.69 186 TRP A O 1
ATOM 1470 N N . ASP A 1 187 ? -6.196 5.551 20.234 1.00 96.75 187 ASP A N 1
ATOM 1471 C CA . ASP A 1 187 ? -6.519 6.962 20.468 1.00 96.75 187 ASP A CA 1
ATOM 1472 C C . ASP A 1 187 ? -5.357 7.593 21.242 1.00 96.75 187 ASP A C 1
ATOM 1474 O O . ASP A 1 187 ? -5.195 7.370 22.450 1.00 96.75 187 ASP A O 1
ATOM 1478 N N . ALA A 1 188 ? -4.536 8.383 20.557 1.00 94.94 188 ALA A N 1
ATOM 1479 C CA . ALA A 1 188 ? -3.345 8.991 21.138 1.00 94.94 188 ALA A CA 1
ATOM 1480 C C . ALA A 1 188 ? -3.683 10.080 22.163 1.00 94.94 188 ALA A C 1
ATOM 1482 O O . ALA A 1 188 ? -2.931 10.285 23.123 1.00 94.94 188 ALA A O 1
ATOM 1483 N N . SER A 1 189 ? -4.824 10.753 21.992 1.00 93.81 189 SER A N 1
ATOM 1484 C CA . SER A 1 189 ? -5.276 11.819 22.889 1.00 93.81 189 SER A CA 1
ATOM 1485 C C . SER A 1 189 ? -5.689 11.278 24.260 1.00 93.81 189 SER A C 1
ATOM 1487 O O . SER A 1 189 ? -5.399 11.895 25.288 1.00 93.81 189 SER A O 1
ATOM 1489 N N . LYS A 1 190 ? -6.315 10.096 24.283 1.00 95.38 190 LYS A N 1
ATOM 1490 C CA . LYS A 1 190 ? -6.782 9.427 25.508 1.00 95.38 190 LYS A CA 1
ATOM 1491 C C . LYS A 1 190 ? -5.833 8.347 26.004 1.00 95.38 190 LYS A C 1
ATOM 1493 O O . LYS A 1 190 ? -5.945 7.943 27.159 1.00 95.38 190 LYS A O 1
ATOM 1498 N N . ARG A 1 191 ? -4.894 7.914 25.162 1.00 94.69 191 ARG A N 1
ATOM 1499 C CA . ARG A 1 191 ? -3.970 6.801 25.401 1.00 94.69 191 ARG A CA 1
ATOM 1500 C C . ARG A 1 191 ? -4.705 5.482 25.657 1.00 94.69 191 ARG A C 1
ATOM 1502 O O . ARG A 1 191 ? -4.433 4.796 26.643 1.00 94.69 191 ARG A O 1
ATOM 1509 N N . ILE A 1 192 ? -5.672 5.164 24.797 1.00 95.69 192 ILE A N 1
ATOM 1510 C CA . ILE A 1 192 ? -6.516 3.967 24.911 1.00 95.69 192 ILE A CA 1
ATOM 1511 C C . ILE A 1 192 ? -6.537 3.215 23.578 1.00 95.69 192 ILE A C 1
ATOM 1513 O O . ILE A 1 192 ? -6.715 3.809 22.517 1.00 95.69 192 ILE A O 1
ATOM 1517 N N . GLU A 1 193 ? -6.393 1.890 23.650 1.00 97.19 193 GLU A N 1
ATOM 1518 C CA . GLU A 1 193 ? -6.648 0.991 22.523 1.00 97.19 193 GLU A CA 1
ATOM 1519 C C . GLU A 1 193 ? -8.137 0.641 22.418 1.00 97.19 193 GLU A C 1
ATOM 1521 O O . GLU A 1 193 ? -8.809 0.364 23.416 1.00 97.19 193 GLU A O 1
ATOM 1526 N N . HIS A 1 194 ? -8.640 0.574 21.190 1.00 97.19 194 HIS A N 1
ATOM 1527 C CA . HIS A 1 194 ? -9.994 0.153 20.863 1.00 97.19 194 HIS A CA 1
ATOM 1528 C C . HIS A 1 194 ? -9.953 -1.024 19.885 1.00 97.19 194 HIS A C 1
ATOM 1530 O O . HIS A 1 194 ? -9.411 -0.922 18.787 1.00 97.19 194 HIS A O 1
ATOM 1536 N N . SER A 1 195 ? -10.572 -2.144 20.264 1.00 94.69 195 SER A N 1
ATOM 1537 C CA . SER A 1 195 ? -10.803 -3.288 19.361 1.00 94.69 195 SER A CA 1
ATOM 1538 C C . SER A 1 195 ? -12.150 -3.215 18.638 1.00 94.69 195 SER A C 1
ATOM 1540 O O . SER A 1 195 ? -12.412 -4.012 17.748 1.00 94.69 195 SER A O 1
ATOM 1542 N N . ASN A 1 196 ? -13.016 -2.276 19.030 1.00 93.44 196 ASN A N 1
ATOM 1543 C CA . ASN A 1 196 ? -14.295 -2.022 18.379 1.00 93.44 196 ASN A CA 1
ATOM 1544 C C . ASN A 1 196 ? -14.361 -0.555 17.951 1.00 93.44 196 ASN A C 1
ATOM 1546 O O . ASN A 1 196 ? -14.477 0.338 18.796 1.00 93.44 196 ASN A O 1
ATOM 1550 N N . PHE A 1 197 ? -14.249 -0.333 16.650 1.00 96.62 197 PHE A N 1
ATOM 1551 C CA . PHE A 1 197 ? -14.297 0.962 15.983 1.00 96.62 197 PHE A CA 1
ATOM 1552 C C . PHE A 1 197 ? -14.769 0.723 14.544 1.00 96.62 197 PHE A C 1
ATOM 1554 O O . PHE A 1 197 ? -14.670 -0.399 14.037 1.00 96.62 197 PHE A O 1
ATOM 1561 N N . GLU A 1 198 ? -15.317 1.740 13.892 1.00 95.81 198 GLU A N 1
ATOM 1562 C CA . GLU A 1 198 ? -15.725 1.600 12.495 1.00 95.81 198 GLU A CA 1
ATOM 1563 C C . GLU A 1 198 ? -14.535 1.899 11.595 1.00 95.81 198 GLU A C 1
ATOM 1565 O O . GLU A 1 198 ? -13.806 2.863 11.824 1.00 95.81 198 GLU A O 1
ATOM 1570 N N . ILE A 1 199 ? -14.352 1.089 10.556 1.00 94.50 199 ILE A N 1
ATOM 1571 C CA . ILE A 1 199 ? -13.310 1.263 9.548 1.00 94.50 199 ILE A CA 1
ATOM 1572 C C . ILE A 1 199 ? -1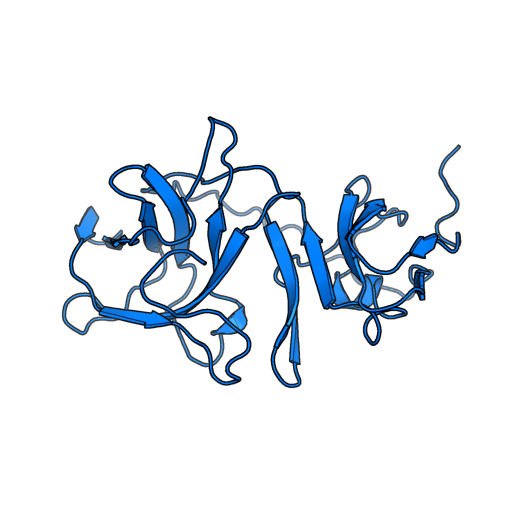3.900 1.006 8.166 1.00 94.50 199 ILE A C 1
ATOM 1574 O O . ILE A 1 199 ? -14.631 0.039 7.953 1.00 94.50 199 ILE A O 1
ATOM 1578 N N . VAL A 1 200 ? -13.581 1.882 7.220 1.00 92.94 200 VAL A N 1
ATOM 1579 C CA . VAL A 1 200 ? -14.016 1.781 5.827 1.00 92.94 200 VAL A CA 1
ATOM 1580 C C . VAL A 1 200 ? -12.781 1.701 4.946 1.00 92.94 200 VAL A C 1
ATOM 1582 O O . VAL A 1 200 ? -11.920 2.583 4.983 1.00 92.94 200 VAL A O 1
ATOM 1585 N N . LEU A 1 201 ? -12.701 0.637 4.149 1.00 92.94 201 LEU A N 1
ATOM 1586 C CA . LEU A 1 201 ? -11.633 0.436 3.176 1.00 92.94 201 LEU A CA 1
ATOM 1587 C C . LEU A 1 201 ? -12.037 1.047 1.831 1.00 92.94 201 LEU A C 1
ATOM 1589 O O . LEU A 1 201 ? -13.163 0.868 1.368 1.00 92.94 201 LEU A O 1
ATOM 1593 N N . ASN A 1 202 ? -11.117 1.762 1.195 1.00 89.00 202 ASN A N 1
ATOM 1594 C CA . ASN A 1 202 ? -11.344 2.417 -0.086 1.00 89.00 202 ASN A CA 1
ATOM 1595 C C . ASN A 1 202 ? -11.033 1.459 -1.251 1.00 89.00 202 ASN A C 1
ATOM 1597 O O . ASN A 1 202 ? -9.895 1.017 -1.411 1.00 89.00 202 ASN A O 1
ATOM 1601 N N . ASN A 1 203 ? -12.030 1.170 -2.092 1.00 88.75 203 ASN A N 1
ATOM 1602 C CA . ASN A 1 203 ? -11.873 0.376 -3.319 1.00 88.75 203 ASN A CA 1
ATOM 1603 C C . ASN A 1 203 ? -12.861 0.813 -4.422 1.00 88.75 203 ASN A C 1
ATOM 1605 O O . ASN A 1 203 ? -13.739 0.050 -4.826 1.00 88.75 203 ASN A O 1
ATOM 1609 N N . PRO A 1 204 ? -12.768 2.063 -4.905 1.00 85.19 204 PRO A N 1
ATOM 1610 C CA . PRO A 1 204 ? -13.781 2.635 -5.788 1.00 85.19 204 PRO A CA 1
ATOM 1611 C C . PRO A 1 204 ? -13.749 2.042 -7.205 1.00 85.19 204 PRO A C 1
ATOM 1613 O O . PRO A 1 204 ? -14.726 2.174 -7.937 1.00 85.19 204 PRO A O 1
ATOM 1616 N N . TYR A 1 205 ? -12.648 1.391 -7.594 1.00 87.75 205 TYR A N 1
ATOM 1617 C CA . TYR A 1 205 ? -12.455 0.815 -8.928 1.00 87.75 205 TYR A CA 1
ATOM 1618 C C . TYR A 1 205 ? -12.462 -0.720 -8.942 1.00 87.75 205 TYR A C 1
ATOM 1620 O O . TYR A 1 205 ? -12.262 -1.313 -10.000 1.00 87.75 205 TYR A O 1
ATOM 1628 N N . ASN A 1 206 ? -12.720 -1.364 -7.796 1.00 85.81 206 ASN A N 1
ATOM 1629 C CA . ASN A 1 206 ? -12.698 -2.822 -7.642 1.00 85.81 206 ASN A CA 1
ATOM 1630 C C . ASN A 1 206 ? -11.359 -3.470 -8.067 1.00 85.81 206 ASN A C 1
ATOM 1632 O O . ASN A 1 206 ? -11.326 -4.597 -8.562 1.00 85.81 206 ASN A O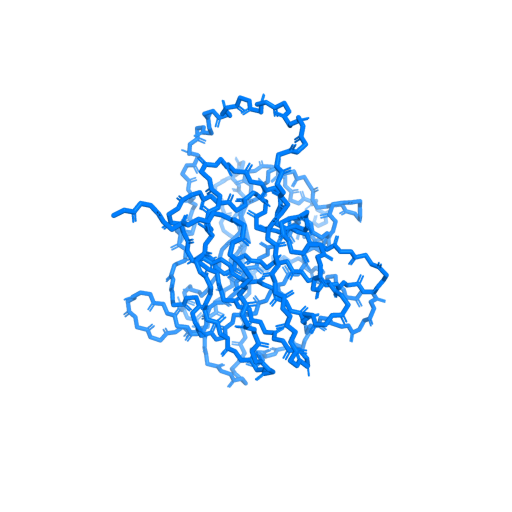 1
ATOM 1636 N N . ASP A 1 207 ? -10.260 -2.735 -7.900 1.00 82.75 207 ASP A N 1
ATOM 1637 C CA . ASP A 1 207 ? -8.883 -3.121 -8.226 1.00 82.75 207 ASP A CA 1
ATOM 1638 C C . ASP A 1 207 ? -7.999 -3.284 -6.974 1.00 82.75 207 ASP A C 1
ATOM 1640 O O . ASP A 1 207 ? -6.843 -3.704 -7.065 1.00 82.75 207 ASP A O 1
ATOM 1644 N N . ALA A 1 208 ? -8.555 -3.011 -5.791 1.00 86.19 208 ALA A N 1
ATOM 1645 C CA . ALA A 1 208 ? -7.999 -3.390 -4.503 1.00 86.19 208 ALA A CA 1
ATOM 1646 C C . ALA A 1 208 ? -8.771 -4.575 -3.899 1.00 86.19 208 ALA A C 1
ATOM 1648 O O . ALA A 1 208 ? -9.923 -4.844 -4.236 1.00 86.19 208 ALA A O 1
ATOM 1649 N N . TYR A 1 209 ? -8.132 -5.290 -2.977 1.00 89.88 209 TYR A N 1
ATOM 1650 C CA . TYR A 1 209 ? -8.788 -6.335 -2.199 1.00 89.88 209 TYR A CA 1
ATOM 1651 C C . TYR A 1 209 ? -9.342 -5.753 -0.891 1.00 89.88 209 TYR A C 1
ATOM 1653 O O . TYR A 1 209 ? -8.621 -5.059 -0.173 1.00 89.88 209 TYR A O 1
ATOM 1661 N N . THR A 1 210 ? -10.613 -6.043 -0.596 1.00 91.25 210 THR A N 1
ATOM 1662 C CA . THR A 1 210 ? -11.350 -5.601 0.607 1.00 91.25 210 THR A CA 1
ATOM 1663 C C . THR A 1 210 ? -12.215 -6.726 1.196 1.00 91.25 210 THR A C 1
ATOM 1665 O O . THR A 1 210 ? -13.287 -6.461 1.738 1.00 91.25 210 THR A O 1
ATOM 1668 N N . GLY A 1 211 ? -11.813 -7.988 1.005 1.00 91.19 211 GLY A N 1
ATOM 1669 C CA . GLY A 1 211 ? -12.515 -9.147 1.573 1.00 91.19 211 GLY A CA 1
ATOM 1670 C C . GLY A 1 211 ? -12.265 -9.306 3.076 1.00 91.19 211 GLY A C 1
ATOM 1671 O O . GLY A 1 211 ? -11.456 -8.585 3.637 1.00 91.19 211 GLY A O 1
ATOM 1672 N N . GLU A 1 212 ? -12.944 -10.260 3.723 1.00 92.62 212 GLU A N 1
ATOM 1673 C CA . GLU A 1 212 ? -12.928 -10.445 5.194 1.00 92.62 212 GLU A CA 1
ATOM 1674 C C . GLU A 1 212 ? -11.773 -11.305 5.744 1.00 92.62 212 GLU A C 1
ATOM 1676 O O . GLU A 1 212 ? -11.680 -11.545 6.950 1.00 92.62 212 GLU A O 1
ATOM 1681 N N . VAL A 1 213 ? -10.930 -11.834 4.862 1.00 96.19 213 VAL A N 1
ATOM 1682 C CA . VAL A 1 213 ? -9.768 -12.671 5.200 1.00 96.19 213 VAL A CA 1
ATOM 1683 C C . VAL A 1 213 ? -8.520 -12.094 4.557 1.00 96.19 213 VAL A C 1
ATOM 1685 O O . VAL A 1 213 ? -8.639 -11.310 3.619 1.00 96.19 213 VAL A O 1
ATOM 1688 N N . PHE A 1 214 ? -7.332 -12.465 5.016 1.00 96.94 214 PHE A N 1
ATOM 1689 C CA . PHE A 1 214 ? -6.106 -12.108 4.313 1.00 96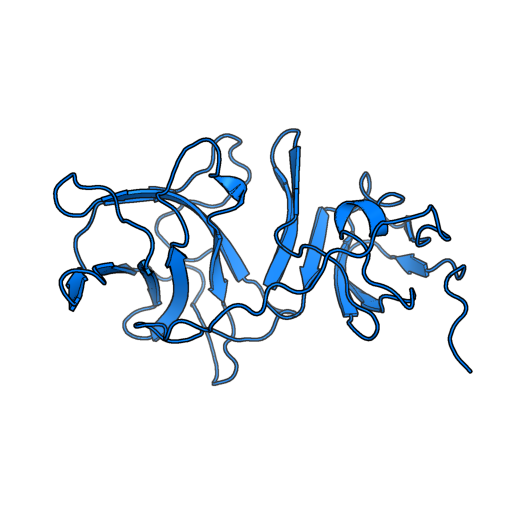.94 214 PHE A CA 1
ATOM 1690 C C . PHE A 1 214 ? -6.107 -12.687 2.882 1.00 96.94 214 PHE A C 1
ATOM 1692 O O . PHE A 1 214 ? -6.583 -13.812 2.698 1.00 96.94 214 PHE A O 1
ATOM 1699 N N . PRO A 1 215 ? -5.639 -11.924 1.876 1.00 93.38 215 PRO A N 1
ATOM 1700 C CA . PRO A 1 215 ? -5.584 -12.376 0.485 1.00 93.38 215 PRO A CA 1
ATOM 1701 C C . PRO A 1 215 ? -4.531 -13.463 0.240 1.00 93.38 215 PRO A C 1
ATOM 1703 O O . PRO A 1 215 ? -3.587 -13.585 1.053 1.00 93.38 215 PRO A O 1
#